Protein AF-A0A4U1I112-F1 (afdb_monomer_lite)

Foldseek 3Di:
DDDDDDDDDDDDPDDDPDDDDDDDDDDDDDDDDDDDDDDDDDDDDDDDDDDPPPPPPPQPQKFKAAPVRHTDDQEAEAEAFDKGKIKIQAAPPVLAHWDKAKPDPQWGKAWPDGDSVDSMTIIIIGGHADDPFDFDKIKIWIADADPVRHGD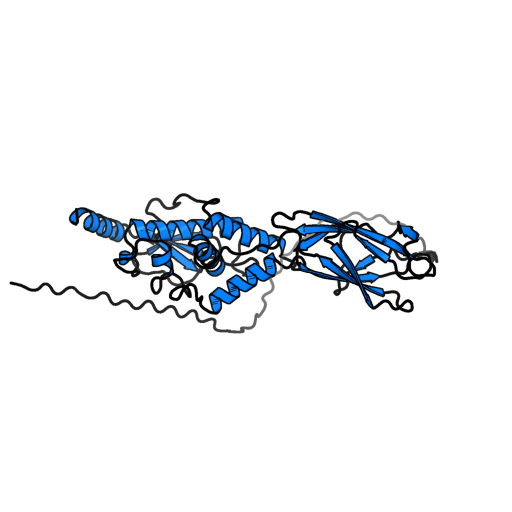GTDPSHRIHIYGYHYQDDAPDQPDQLSVLLLLLQLQFDAPPGPLQDDLVLSLVVSQQVVQQLVVCLVLAVVVVVQDRPDNDSLSQCLGPPNGAQNVPPVGGDPSSVVSSCVLSVLCNGSVRPCVVRSVSNSVSSSCSSVVVRHDDAPDPQTWHDKDFPPDDDPDDQWDFDDDTRRMTITGGDPVVSVVSVVVVVVVD

Sequence (349 aa):
MKGLNSPGFTGRFNVFCGWGCAGGEAKGEEREASISELSDGYLESRSTQWGSTIDRRGFHLTKLLRNDGSVIGAQITLVAGDLLPFKVSGLGPDRRHLILMSDHPAAKVMPVSVNHRDVEQRLTLKVSGCGVSCHQIAHVEAYVSDERGHPLSRDLDTPRLTVQILPRLELPPAVTETGMLARMLI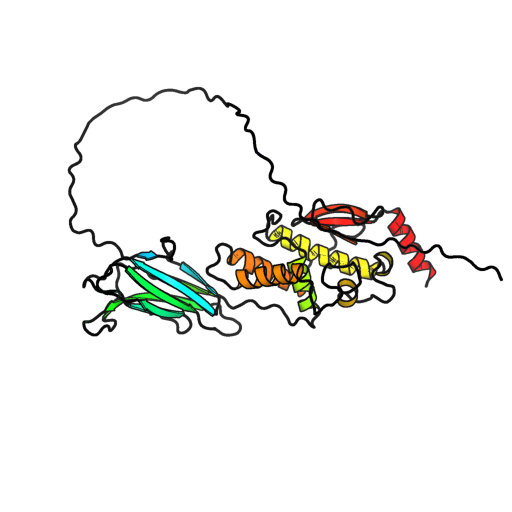SENAGPENTRFVSLDEAREAMQWMVVVLRNRLKLGASHFAAGRDVSTLEALIKAPNQVDGFEKYPSIGSLQQRLIDKVIKNANDGTHRLNKQYRDYLETALAVARSELWSADPCPTGLYAWRTNEAKSPGNNFVQFATKGGQDFYTLTNDFISKAQSRAEGRR

Structure (mmCIF, N/CA/C/O backbone):
data_AF-A0A4U1I112-F1
#
_entry.id   AF-A0A4U1I112-F1
#
loop_
_atom_site.group_PDB
_atom_site.id
_atom_site.type_symbol
_atom_site.label_atom_id
_atom_site.label_alt_id
_atom_site.label_comp_id
_atom_site.label_asym_id
_atom_site.label_entity_id
_atom_site.label_seq_id
_atom_site.pdbx_PDB_ins_code
_atom_site.Cartn_x
_atom_site.Cartn_y
_atom_site.Cartn_z
_atom_site.occupancy
_atom_site.B_iso_or_equiv
_atom_site.auth_seq_id
_atom_site.auth_comp_id
_atom_site.auth_asym_id
_atom_site.auth_atom_id
_atom_site.pdbx_PDB_model_num
ATOM 1 N N . MET A 1 1 ? -36.997 -12.510 47.883 1.00 37.16 1 MET A N 1
ATOM 2 C CA . MET A 1 1 ? -36.680 -12.817 46.471 1.00 37.16 1 MET A CA 1
ATOM 3 C C . MET A 1 1 ? -37.337 -11.759 45.593 1.00 37.16 1 MET A C 1
ATOM 5 O O . MET A 1 1 ? -38.544 -11.797 45.417 1.00 37.16 1 MET A O 1
ATOM 9 N N . LYS A 1 2 ? -36.584 -10.749 45.143 1.00 28.41 2 LYS A N 1
ATOM 10 C CA . LYS A 1 2 ? -37.059 -9.704 44.220 1.00 28.41 2 LYS A CA 1
ATOM 11 C C . LYS A 1 2 ? -36.134 -9.716 43.006 1.00 28.41 2 LYS A C 1
ATOM 13 O O . LYS A 1 2 ? -34.931 -9.534 43.162 1.00 28.41 2 LYS A O 1
ATOM 18 N N . GLY A 1 3 ? -36.705 -10.012 41.841 1.00 29.73 3 GLY A N 1
ATOM 19 C CA . GLY A 1 3 ? -36.011 -10.028 40.559 1.00 29.73 3 GLY A CA 1
ATOM 20 C C . GLY A 1 3 ? -35.710 -8.611 40.081 1.00 29.73 3 GLY A C 1
ATOM 21 O O . GLY A 1 3 ? -36.584 -7.745 40.095 1.00 29.73 3 GLY A O 1
ATOM 22 N N . LEU A 1 4 ? -34.464 -8.387 39.672 1.00 29.98 4 LEU A N 1
ATOM 23 C CA . LEU A 1 4 ? -34.003 -7.167 39.022 1.00 29.98 4 LEU A CA 1
ATOM 24 C C . LEU A 1 4 ? -33.994 -7.398 37.508 1.00 29.98 4 LEU A C 1
ATOM 26 O O . LEU A 1 4 ? -33.142 -8.108 36.975 1.00 29.98 4 LEU A O 1
ATOM 30 N N . ASN A 1 5 ? -34.962 -6.781 36.833 1.00 27.03 5 ASN A N 1
ATOM 31 C CA . ASN A 1 5 ? -34.980 -6.622 35.384 1.00 27.03 5 ASN A CA 1
ATOM 32 C C . ASN A 1 5 ? -33.792 -5.752 34.954 1.00 27.03 5 ASN A C 1
ATOM 34 O O . ASN A 1 5 ? -33.683 -4.594 35.352 1.00 27.03 5 ASN A O 1
ATOM 38 N N . SER A 1 6 ? -32.913 -6.312 34.124 1.00 28.47 6 SER A N 1
ATOM 39 C CA . SER A 1 6 ? -31.881 -5.556 33.410 1.00 28.47 6 SER A CA 1
ATOM 40 C C . SER A 1 6 ? -32.468 -5.036 32.093 1.00 28.47 6 SER A C 1
ATOM 42 O O . SER A 1 6 ? -32.992 -5.848 31.329 1.00 28.47 6 SER A O 1
ATOM 44 N N . PRO A 1 7 ? -32.394 -3.731 31.775 1.00 30.52 7 PRO A N 1
ATOM 45 C CA . PRO A 1 7 ? -32.813 -3.247 30.468 1.00 30.52 7 PRO A CA 1
ATOM 46 C C . PRO A 1 7 ? -31.769 -3.645 29.416 1.00 30.52 7 PRO A C 1
ATOM 48 O O . PRO A 1 7 ? -30.589 -3.300 29.515 1.00 30.52 7 PRO A O 1
ATOM 51 N N . GLY A 1 8 ? -32.218 -4.409 28.419 1.00 26.48 8 GLY A N 1
ATOM 52 C CA . GLY A 1 8 ? -31.433 -4.788 27.252 1.00 26.48 8 GLY A CA 1
ATOM 53 C C . GLY A 1 8 ? -31.097 -3.568 26.399 1.00 26.48 8 GLY A C 1
ATOM 54 O O . GLY A 1 8 ? -31.976 -2.821 25.979 1.00 26.48 8 GLY A O 1
ATOM 55 N N . PHE A 1 9 ? -29.807 -3.377 26.139 1.00 29.88 9 PHE A N 1
ATOM 56 C CA . PHE A 1 9 ? -29.293 -2.388 25.202 1.00 29.88 9 PHE A CA 1
ATOM 57 C C . PHE A 1 9 ? -29.184 -3.063 23.827 1.00 29.88 9 PHE A C 1
ATOM 59 O O . PHE A 1 9 ? -28.197 -3.728 23.527 1.00 29.88 9 PHE A O 1
ATOM 66 N N . THR A 1 10 ? -30.222 -2.951 22.999 1.00 29.66 10 THR A N 1
ATOM 67 C CA . THR A 1 10 ? -30.206 -3.410 21.600 1.00 29.66 10 THR A CA 1
ATOM 68 C C . THR A 1 10 ? -30.134 -2.206 20.669 1.00 29.66 10 THR A C 1
ATOM 70 O O . THR A 1 10 ? -31.126 -1.809 20.063 1.00 29.66 10 THR A O 1
ATOM 73 N N . GLY A 1 11 ? -28.951 -1.602 20.568 1.00 25.50 11 GLY A N 1
ATOM 74 C CA . GLY A 1 11 ? -28.622 -0.677 19.487 1.00 25.50 11 GLY A CA 1
ATOM 75 C C . GLY A 1 11 ? -28.004 -1.461 18.335 1.00 25.50 11 GLY A C 1
ATOM 76 O O . GLY A 1 11 ? -26.829 -1.809 18.395 1.00 25.50 11 GLY A O 1
ATOM 77 N N . ARG A 1 12 ? -28.793 -1.780 17.304 1.00 25.45 12 ARG A N 1
ATOM 78 C CA . ARG A 1 12 ? -28.271 -2.309 16.036 1.00 25.45 12 ARG A CA 1
ATOM 79 C C . ARG A 1 12 ? -27.467 -1.204 15.346 1.00 25.45 12 ARG A C 1
ATOM 81 O O . ARG A 1 12 ? -28.047 -0.218 14.900 1.00 25.45 12 ARG A O 1
ATOM 88 N N . PHE A 1 13 ? -26.155 -1.377 15.239 1.00 31.17 13 PHE A N 1
ATOM 89 C CA . PHE A 1 13 ? -25.301 -0.552 14.388 1.00 31.17 13 PHE A CA 1
ATOM 90 C C . PHE A 1 13 ? -25.354 -1.102 12.961 1.00 31.17 13 PHE A C 1
ATOM 92 O O . PHE A 1 13 ? -24.567 -1.959 12.593 1.00 31.17 13 PHE A O 1
ATOM 99 N N . ASN A 1 14 ? -26.315 -0.636 12.162 1.00 25.58 14 ASN A N 1
ATOM 100 C CA . ASN A 1 14 ? -26.296 -0.860 10.716 1.00 25.58 14 ASN A CA 1
ATOM 101 C C . ASN A 1 14 ? -25.517 0.283 10.057 1.00 25.58 14 ASN A C 1
ATOM 103 O O . ASN A 1 14 ? -25.971 1.429 10.068 1.00 25.58 14 ASN A O 1
ATOM 107 N N . VAL A 1 15 ? -24.365 -0.026 9.462 1.00 31.31 15 VAL A N 1
ATOM 108 C CA . VAL A 1 15 ? -23.648 0.890 8.568 1.00 31.31 15 VAL A CA 1
ATOM 109 C C . VAL A 1 15 ? -24.004 0.520 7.132 1.00 31.31 15 VAL A C 1
ATOM 111 O O . VAL A 1 15 ? -23.511 -0.453 6.576 1.00 31.31 15 VAL A O 1
ATOM 114 N N . PHE A 1 16 ? -24.886 1.318 6.536 1.00 24.09 16 PHE A N 1
ATOM 115 C CA . PHE A 1 16 ? -25.021 1.433 5.088 1.00 24.09 16 PHE A CA 1
ATOM 116 C C . PHE A 1 16 ? -24.018 2.502 4.632 1.00 24.09 16 PHE A C 1
ATOM 118 O O . PHE A 1 16 ? -24.210 3.682 4.924 1.00 24.09 16 PHE A O 1
ATOM 125 N N . CYS A 1 17 ? -22.957 2.118 3.924 1.00 31.80 17 CYS A N 1
ATOM 126 C CA . CYS A 1 17 ? -22.171 3.058 3.123 1.00 31.80 17 CYS A CA 1
ATOM 127 C C . CYS A 1 17 ? -22.763 3.080 1.710 1.00 31.80 17 CYS A C 1
ATOM 129 O O . CYS A 1 17 ? -22.386 2.291 0.847 1.00 31.80 17 CYS A O 1
ATOM 131 N N . GLY A 1 18 ? -23.739 3.964 1.496 1.00 26.69 18 GLY A N 1
ATOM 132 C CA . GLY A 1 18 ? -24.238 4.296 0.167 1.00 26.69 18 GLY A CA 1
ATOM 133 C C . GLY A 1 18 ? -23.266 5.238 -0.539 1.00 26.69 18 GLY A C 1
ATOM 134 O O . GLY A 1 18 ? -23.047 6.354 -0.081 1.00 26.69 18 GLY A O 1
ATOM 135 N N . TRP A 1 19 ? -22.703 4.800 -1.663 1.00 30.36 19 TRP A N 1
ATOM 136 C CA . TRP A 1 19 ? -22.209 5.703 -2.702 1.00 30.36 19 TRP A CA 1
ATOM 137 C C . TRP A 1 19 ? -23.351 5.917 -3.699 1.00 30.36 19 TRP A C 1
ATOM 139 O O . TRP A 1 19 ? -23.637 5.050 -4.522 1.00 30.36 19 TRP A O 1
ATOM 149 N N . GLY A 1 20 ? -24.040 7.052 -3.577 1.00 26.89 20 GLY A N 1
ATOM 150 C CA . GLY A 1 20 ? -24.958 7.556 -4.593 1.00 26.89 20 GLY A CA 1
ATOM 151 C C . GLY A 1 20 ? -24.183 8.406 -5.592 1.00 26.89 20 GLY A C 1
ATOM 152 O O . GLY A 1 20 ? -23.570 9.400 -5.214 1.00 26.89 20 GLY A O 1
ATOM 153 N N . CYS A 1 21 ? -24.203 8.004 -6.861 1.00 34.91 21 CYS A N 1
ATOM 154 C CA . CYS A 1 21 ? -23.795 8.854 -7.971 1.00 34.91 21 CYS A CA 1
ATOM 155 C C . CYS A 1 21 ? -24.805 10.002 -8.101 1.00 34.91 21 CYS A C 1
ATOM 157 O O . CYS A 1 21 ? -25.990 9.745 -8.298 1.00 34.91 21 CYS A O 1
ATOM 159 N N . ALA A 1 22 ? -24.343 11.247 -8.033 1.00 30.56 22 ALA A N 1
ATOM 160 C CA . ALA A 1 22 ? -25.105 12.402 -8.486 1.00 30.56 22 ALA A CA 1
ATOM 161 C C . ALA A 1 22 ? -24.167 13.307 -9.286 1.00 30.56 22 ALA A C 1
ATOM 163 O O . ALA A 1 22 ? -23.251 13.918 -8.738 1.00 30.56 22 ALA A O 1
ATOM 164 N N . GLY A 1 23 ? -24.380 13.324 -10.602 1.00 32.31 23 GLY A N 1
ATOM 165 C CA . GLY A 1 23 ? -23.887 14.379 -11.472 1.00 32.31 23 GLY A CA 1
ATOM 166 C C . GLY A 1 23 ? -24.657 15.666 -11.190 1.00 32.31 23 GLY A C 1
ATOM 167 O O . GLY A 1 23 ? -25.866 15.635 -10.968 1.00 32.31 23 GLY A O 1
ATOM 168 N N . GLY A 1 24 ? -23.940 16.782 -11.189 1.00 28.61 24 GLY A N 1
ATOM 169 C CA . GLY A 1 24 ? -24.496 18.117 -11.034 1.00 28.61 24 GLY A CA 1
ATOM 170 C C . GLY A 1 24 ? -23.551 19.119 -11.678 1.00 28.61 24 GLY A C 1
ATOM 171 O O . GLY A 1 24 ? -22.375 19.178 -11.332 1.00 28.61 24 GLY A O 1
ATOM 172 N N . GLU A 1 25 ? -24.079 19.826 -12.668 1.00 31.75 25 GLU A N 1
ATOM 173 C CA . GLU A 1 25 ? -23.428 20.803 -13.535 1.00 31.75 25 GLU A CA 1
ATOM 174 C C . GLU A 1 25 ? -22.725 21.926 -12.760 1.00 31.75 25 GLU A C 1
ATOM 176 O O . GLU A 1 25 ? -23.301 22.541 -11.862 1.00 31.75 25 GLU A O 1
ATOM 181 N N . ALA A 1 26 ? -21.496 22.251 -13.167 1.00 32.06 26 ALA A N 1
ATOM 182 C CA . ALA A 1 26 ? -20.810 23.465 -12.750 1.00 32.06 26 ALA A CA 1
ATOM 183 C C . ALA A 1 26 ? -21.186 24.611 -13.704 1.00 32.06 26 ALA A C 1
ATOM 185 O O . ALA A 1 26 ? -20.823 24.593 -14.881 1.00 32.06 26 ALA A O 1
ATOM 186 N N . LYS A 1 27 ? -21.909 25.612 -13.189 1.00 31.17 27 LYS A N 1
ATOM 187 C CA . LYS A 1 27 ? -21.988 26.950 -13.787 1.00 31.17 27 LYS A CA 1
ATOM 188 C C . LYS A 1 27 ? -20.871 27.804 -13.200 1.00 31.17 27 LYS A C 1
ATOM 190 O O . LYS A 1 27 ? -20.666 27.806 -11.989 1.00 31.17 27 LYS A O 1
ATOM 195 N N . GLY A 1 28 ? -20.139 28.462 -14.093 1.00 32.50 28 GLY A N 1
ATOM 196 C CA . GLY A 1 28 ? -19.014 29.322 -13.764 1.00 32.50 28 GLY A CA 1
ATOM 197 C C . GLY A 1 28 ? -19.429 30.631 -13.111 1.00 32.50 28 GLY A C 1
ATOM 198 O O . GLY A 1 28 ? -20.560 31.090 -13.255 1.00 32.50 28 GLY A O 1
ATOM 199 N N . GLU A 1 29 ? -18.457 31.238 -12.443 1.00 31.30 29 GLU A N 1
ATOM 200 C CA . GLU A 1 29 ? -18.469 32.657 -12.140 1.00 31.30 29 GLU A CA 1
ATOM 201 C C . GLU A 1 29 ? -17.021 33.155 -12.173 1.00 31.30 29 GLU A C 1
ATOM 203 O O . GLU A 1 29 ? -16.144 32.660 -11.459 1.00 31.30 29 GLU A O 1
ATOM 208 N N . GLU A 1 30 ? -16.780 34.067 -13.108 1.00 35.41 30 GLU A N 1
ATOM 209 C CA . GLU A 1 30 ? -15.532 34.782 -13.331 1.00 35.41 30 GLU A CA 1
ATOM 210 C C . GLU A 1 30 ? -15.226 35.690 -12.137 1.00 35.41 30 GLU A C 1
ATOM 212 O O . GLU A 1 30 ? -16.108 36.360 -11.598 1.00 35.41 30 GLU A O 1
ATOM 217 N N . ARG A 1 31 ? -13.949 35.774 -11.757 1.00 32.75 31 ARG A N 1
ATOM 218 C CA . ARG A 1 31 ? -13.433 36.931 -11.026 1.00 32.75 31 ARG A CA 1
ATOM 219 C C . ARG A 1 31 ? -12.149 37.416 -11.670 1.00 32.75 31 ARG A C 1
ATOM 221 O O . ARG A 1 31 ? -11.121 36.744 -11.640 1.00 32.75 31 ARG A O 1
ATOM 228 N N . GLU A 1 32 ? -12.276 38.603 -12.245 1.00 36.06 32 GLU A N 1
ATOM 229 C CA . GLU A 1 32 ? -11.206 39.490 -12.667 1.00 36.06 32 GLU A CA 1
ATOM 230 C C . GLU A 1 32 ? -10.277 39.808 -11.488 1.00 36.06 32 GLU A C 1
ATOM 232 O O . GLU A 1 32 ? -10.726 40.130 -10.385 1.00 36.06 32 GLU A O 1
ATOM 237 N N . ALA A 1 33 ? -8.971 39.757 -11.737 1.00 32.91 33 ALA A N 1
ATOM 238 C CA . ALA A 1 33 ? -7.978 40.409 -10.901 1.00 32.91 33 ALA A CA 1
ATOM 239 C C . ALA A 1 33 ? -7.027 41.188 -11.810 1.00 32.91 33 ALA A C 1
ATOM 241 O O . ALA A 1 33 ? -6.217 40.627 -12.548 1.00 32.91 33 ALA A O 1
ATOM 242 N N . SER A 1 34 ? -7.198 42.502 -11.757 1.00 31.84 34 SER A N 1
ATOM 243 C CA . SER A 1 34 ? -6.420 43.533 -12.422 1.00 31.84 34 SER A CA 1
ATOM 244 C C . SER A 1 34 ? -4.984 43.557 -11.891 1.00 31.84 34 SER A C 1
ATOM 246 O O . SER A 1 34 ? -4.774 43.626 -10.681 1.00 31.84 34 SER A O 1
ATOM 248 N N . ILE A 1 35 ? -3.995 43.566 -12.787 1.00 35.59 35 ILE A N 1
ATOM 249 C CA . ILE A 1 35 ? -2.617 43.965 -12.475 1.00 35.59 35 ILE A CA 1
ATOM 250 C C . ILE A 1 35 ? -2.230 45.056 -13.469 1.00 35.59 35 ILE A C 1
ATOM 252 O O . ILE A 1 35 ? -2.138 44.821 -14.672 1.00 35.59 35 ILE A O 1
ATOM 256 N N . SER A 1 36 ? -2.047 46.260 -12.938 1.00 32.66 36 SER A N 1
ATOM 257 C CA . SER A 1 36 ? -1.525 47.432 -13.627 1.00 32.66 36 SER A CA 1
ATOM 258 C C . SER A 1 36 ? 0.005 47.403 -13.666 1.00 32.66 36 SER A C 1
ATOM 260 O O . SER A 1 36 ? 0.647 47.282 -12.625 1.00 32.66 36 SER A O 1
ATOM 262 N N . GLU A 1 37 ? 0.524 47.522 -14.887 1.00 32.84 37 GLU A N 1
ATOM 263 C CA . GLU A 1 37 ? 1.622 48.392 -15.335 1.00 32.84 37 GLU A CA 1
ATOM 264 C C . GLU A 1 37 ? 2.857 48.577 -14.442 1.00 32.84 37 GLU A C 1
ATOM 266 O O . GLU A 1 37 ? 2.787 49.200 -13.390 1.00 32.84 37 GLU A O 1
ATOM 271 N N . LEU A 1 38 ? 4.022 48.210 -14.993 1.00 32.50 38 LEU A N 1
ATOM 272 C CA . LEU A 1 38 ? 5.175 49.112 -15.095 1.00 32.50 38 LEU A CA 1
ATOM 273 C C . LEU A 1 38 ? 5.962 48.812 -16.394 1.00 32.50 38 LEU A C 1
ATOM 275 O O . LEU A 1 38 ? 6.503 47.724 -16.586 1.00 32.50 38 LEU A O 1
ATOM 279 N N . SER A 1 39 ? 5.949 49.824 -17.265 1.00 30.73 39 SER A N 1
ATOM 280 C CA . SER A 1 39 ? 6.859 50.210 -18.364 1.00 30.73 39 SER A CA 1
ATOM 281 C C . SER A 1 39 ? 8.354 50.025 -18.038 1.00 30.73 39 SER A C 1
ATOM 283 O O . SER A 1 39 ? 8.712 49.952 -16.869 1.00 30.73 39 SER A O 1
ATOM 285 N N . ASP A 1 40 ? 9.350 50.072 -18.921 1.00 29.47 40 ASP A N 1
ATOM 286 C CA . ASP A 1 40 ? 9.530 50.348 -20.352 1.00 29.47 40 ASP A CA 1
ATOM 287 C C . ASP A 1 40 ? 10.986 49.928 -20.655 1.00 29.47 40 ASP A C 1
ATOM 289 O O . ASP A 1 40 ? 11.830 49.939 -19.753 1.00 29.47 40 ASP A O 1
ATOM 293 N N . GLY A 1 41 ? 11.331 49.607 -21.904 1.00 28.27 41 GLY A N 1
ATOM 294 C CA . GLY A 1 41 ? 12.729 49.305 -22.240 1.00 28.27 41 GLY A CA 1
ATOM 295 C C . GLY A 1 41 ? 12.983 48.864 -23.673 1.00 28.27 41 GLY A C 1
ATOM 296 O O . GLY A 1 41 ? 13.504 47.780 -23.912 1.00 28.27 41 GLY A O 1
ATOM 297 N N . TYR A 1 42 ? 12.592 49.714 -24.616 1.00 29.44 42 TYR A N 1
ATOM 298 C CA . TYR A 1 42 ? 12.878 49.640 -26.049 1.00 29.44 42 TYR A CA 1
ATOM 299 C C . TYR A 1 42 ? 14.394 49.694 -26.331 1.00 29.44 42 TYR A C 1
ATOM 301 O O . TYR A 1 42 ? 15.066 50.573 -25.799 1.00 29.44 42 TYR A O 1
ATOM 309 N N . LEU A 1 43 ? 14.909 48.830 -27.218 1.00 32.06 43 LEU A N 1
ATOM 310 C CA . LEU A 1 43 ? 15.928 49.177 -28.223 1.00 32.06 43 LEU A CA 1
ATOM 311 C C . LEU A 1 43 ? 16.031 48.072 -29.294 1.00 32.06 43 LEU A C 1
ATOM 313 O O . LEU A 1 43 ? 16.316 46.909 -29.014 1.00 32.06 43 LEU A O 1
ATOM 317 N N . GLU A 1 44 ? 15.775 48.490 -30.533 1.00 29.97 44 GLU A N 1
ATOM 318 C CA . GLU A 1 44 ? 15.945 47.783 -31.807 1.00 29.97 44 GLU A CA 1
ATOM 319 C C . GLU A 1 44 ? 17.349 47.156 -31.928 1.00 29.97 44 GLU A C 1
ATOM 321 O O . GLU A 1 44 ? 18.335 47.721 -31.460 1.00 29.97 44 GLU A O 1
ATOM 326 N N . SER A 1 45 ? 17.559 46.054 -32.656 1.00 28.05 45 SER A N 1
ATOM 327 C CA . SER A 1 45 ? 17.814 46.140 -34.103 1.00 28.05 45 SER A CA 1
ATOM 328 C C . SER A 1 45 ? 18.141 44.772 -34.725 1.00 28.05 45 SER A C 1
ATOM 330 O O . SER A 1 45 ? 18.923 44.006 -34.174 1.00 28.05 45 SER A O 1
ATOM 332 N N . ARG A 1 46 ? 17.688 44.603 -35.979 1.00 27.88 46 ARG A N 1
ATOM 333 C CA . ARG A 1 46 ? 18.297 43.820 -37.081 1.00 27.88 46 ARG A CA 1
ATOM 334 C C . ARG A 1 46 ? 18.108 42.296 -37.113 1.00 27.88 46 ARG A C 1
ATOM 336 O O . ARG A 1 46 ? 18.956 41.511 -36.719 1.00 27.88 46 ARG A O 1
ATOM 343 N N . SER A 1 47 ? 17.036 41.911 -37.811 1.00 33.12 47 SER A N 1
ATOM 344 C CA . SER A 1 47 ? 17.092 41.167 -39.085 1.00 33.12 47 SER A CA 1
ATOM 345 C C . SER A 1 47 ? 18.446 40.519 -39.423 1.00 33.12 47 SER A C 1
ATOM 347 O O . SER A 1 47 ? 19.345 41.175 -39.955 1.00 33.12 47 SER A O 1
ATOM 349 N N . THR A 1 48 ? 18.536 39.199 -39.274 1.00 31.22 48 THR A N 1
ATOM 350 C CA . THR A 1 48 ? 19.313 38.366 -40.200 1.00 31.22 48 THR A CA 1
ATOM 351 C C . THR A 1 48 ? 18.569 37.057 -40.440 1.00 31.22 48 THR A C 1
ATOM 353 O O . THR A 1 48 ? 18.554 36.146 -39.622 1.00 31.22 48 THR A O 1
ATOM 356 N N . GLN A 1 49 ? 17.844 37.063 -41.554 1.00 28.70 49 GLN A N 1
ATOM 357 C CA . GLN A 1 49 ? 17.615 35.967 -42.490 1.00 28.70 49 GLN A CA 1
ATOM 358 C C . GLN A 1 49 ? 18.077 34.575 -42.020 1.00 28.70 49 GLN A C 1
ATOM 360 O O . GLN A 1 49 ? 19.263 34.246 -42.021 1.00 28.70 49 GLN A O 1
ATOM 365 N N . TRP A 1 50 ? 17.094 33.744 -41.679 1.00 30.30 50 TRP A N 1
ATOM 366 C CA . TRP A 1 50 ? 17.240 32.310 -41.469 1.00 30.30 50 TRP A CA 1
ATOM 367 C C . TRP A 1 50 ? 17.717 31.640 -42.762 1.00 30.30 50 TRP A C 1
ATOM 369 O O . TRP A 1 50 ? 16.930 31.335 -43.657 1.00 30.30 50 TRP A O 1
ATOM 379 N N . GLY A 1 51 ? 19.024 31.410 -42.857 1.00 29.36 51 GLY A N 1
ATOM 380 C CA . GLY A 1 51 ? 19.591 30.423 -43.761 1.00 29.36 51 GLY A CA 1
ATOM 381 C C . GLY A 1 51 ? 19.261 29.035 -43.228 1.00 29.36 51 GLY A C 1
ATOM 382 O O . GLY A 1 51 ? 19.851 28.577 -42.252 1.00 29.36 51 GLY A O 1
ATOM 383 N N . SER A 1 52 ? 18.296 28.371 -43.859 1.00 34.66 52 SER A N 1
ATOM 384 C CA . SER A 1 52 ? 18.004 26.955 -43.669 1.00 34.66 52 SER A CA 1
ATOM 385 C C . SER A 1 52 ? 19.183 26.113 -44.166 1.00 34.66 52 SER A C 1
ATOM 387 O O . SER A 1 52 ? 19.171 25.593 -45.284 1.00 34.66 52 SER A O 1
ATOM 389 N N . THR A 1 53 ? 20.210 25.961 -43.335 1.00 30.47 53 THR A N 1
ATOM 390 C CA . THR A 1 53 ? 21.169 24.870 -43.490 1.00 30.47 53 THR A CA 1
ATOM 391 C C . THR A 1 53 ? 20.462 23.609 -43.020 1.00 30.47 53 THR A C 1
ATOM 393 O O . THR A 1 53 ? 20.433 23.287 -41.836 1.00 30.47 53 THR A O 1
ATOM 396 N N . ILE A 1 54 ? 19.819 22.923 -43.965 1.00 37.28 54 ILE A N 1
ATOM 397 C CA . ILE A 1 54 ? 19.369 21.547 -43.790 1.00 37.28 54 ILE A CA 1
ATOM 398 C C . ILE A 1 54 ? 20.635 20.721 -43.558 1.00 37.28 54 ILE A C 1
ATOM 400 O O . ILE A 1 54 ? 21.331 20.351 -44.505 1.00 37.28 54 ILE A O 1
ATOM 404 N N . ASP A 1 55 ? 20.944 20.461 -42.291 1.00 32.62 55 ASP A N 1
ATOM 405 C CA . ASP A 1 55 ? 21.927 19.461 -41.910 1.00 32.62 55 ASP A CA 1
ATOM 406 C C . ASP A 1 55 ? 21.387 18.081 -42.314 1.00 32.62 55 ASP A C 1
ATOM 408 O O . ASP A 1 55 ? 20.592 17.444 -41.623 1.00 32.62 55 ASP A O 1
ATOM 412 N N . ARG A 1 56 ? 21.790 17.626 -43.504 1.00 35.84 56 ARG A N 1
ATOM 413 C CA . ARG A 1 56 ? 21.515 16.282 -44.035 1.00 35.84 56 ARG A CA 1
ATOM 414 C C . ARG A 1 56 ? 22.421 15.212 -43.399 1.00 35.84 56 ARG A C 1
ATOM 416 O O . ARG A 1 56 ? 22.796 14.252 -44.068 1.00 35.84 56 ARG A O 1
ATOM 423 N N . ARG A 1 57 ? 22.771 15.362 -42.117 1.00 37.28 57 ARG A N 1
ATOM 424 C CA . ARG A 1 57 ? 23.380 14.330 -41.260 1.00 37.28 57 ARG A CA 1
ATOM 425 C C . ARG A 1 57 ? 22.665 14.206 -39.911 1.00 37.28 57 ARG A C 1
ATOM 427 O O . ARG A 1 57 ? 23.287 13.913 -38.896 1.00 37.28 57 ARG A O 1
ATOM 434 N N . GLY A 1 58 ? 21.341 14.357 -39.905 1.00 37.56 58 GLY A N 1
ATOM 435 C CA . GLY A 1 58 ? 20.503 13.977 -38.768 1.00 37.56 58 GLY A CA 1
ATOM 436 C C . GLY A 1 58 ? 20.497 12.461 -38.555 1.00 37.56 58 GLY A C 1
ATOM 437 O O . GLY A 1 58 ? 19.531 11.791 -38.912 1.00 37.56 58 GLY A O 1
ATOM 438 N N . PHE A 1 59 ? 21.570 11.905 -37.988 1.00 47.41 59 PHE A N 1
ATOM 439 C CA . PHE A 1 59 ? 21.493 10.619 -37.304 1.00 47.41 59 PHE A CA 1
ATOM 440 C C . PHE A 1 59 ? 20.527 10.822 -36.139 1.00 47.41 59 PHE A C 1
ATOM 442 O O . PHE A 1 59 ? 20.837 11.487 -35.152 1.00 47.41 59 PHE A O 1
ATOM 449 N N . HIS A 1 60 ? 19.294 10.349 -36.305 1.00 56.16 60 HIS A N 1
ATOM 450 C CA . HIS A 1 60 ? 18.322 10.364 -35.228 1.00 56.16 60 HIS A CA 1
ATOM 451 C C . HIS A 1 60 ? 18.875 9.497 -34.097 1.00 56.16 60 HIS A C 1
ATOM 453 O O . HIS A 1 60 ? 18.938 8.281 -34.245 1.00 56.16 60 HIS A O 1
ATOM 459 N N . LEU A 1 61 ? 19.282 10.134 -32.993 1.00 68.44 61 LEU A N 1
ATOM 460 C CA . LEU A 1 61 ? 19.629 9.456 -31.745 1.00 68.44 61 LEU A CA 1
ATOM 461 C C . LEU A 1 61 ? 18.561 8.408 -31.440 1.00 68.44 61 LEU A C 1
ATOM 463 O O . LEU A 1 61 ? 17.373 8.746 -31.355 1.00 68.44 61 LEU A O 1
ATOM 467 N N . THR A 1 62 ? 18.987 7.158 -31.293 1.00 83.62 62 THR A N 1
ATOM 468 C CA . THR A 1 62 ? 18.089 6.060 -30.961 1.00 83.62 62 THR A CA 1
ATOM 469 C C . THR A 1 62 ? 17.457 6.319 -29.600 1.00 83.62 62 THR A C 1
ATOM 471 O O . THR A 1 62 ? 18.142 6.601 -28.615 1.00 83.62 62 THR A O 1
ATOM 474 N N . LYS A 1 63 ? 16.127 6.233 -29.532 1.00 89.50 63 LYS A N 1
ATOM 475 C CA . LYS A 1 63 ? 15.376 6.460 -28.291 1.00 89.50 63 LYS A CA 1
ATOM 476 C C . LYS A 1 63 ? 14.699 5.183 -27.836 1.00 89.50 63 LYS A C 1
ATOM 478 O O . LYS A 1 63 ? 14.039 4.510 -28.626 1.00 89.50 63 LYS A O 1
ATOM 483 N N . LEU A 1 64 ? 14.801 4.908 -26.540 1.00 91.88 64 LEU A N 1
ATOM 484 C CA . LEU A 1 64 ? 13.985 3.906 -25.867 1.00 91.88 64 LEU A CA 1
ATOM 485 C C . LEU A 1 64 ? 12.665 4.566 -25.471 1.00 91.88 64 LEU A C 1
ATOM 487 O O . LEU A 1 64 ? 12.661 5.564 -24.753 1.00 91.88 64 LEU A O 1
ATOM 491 N N . LEU A 1 65 ? 11.550 4.039 -25.962 1.00 92.56 65 LEU A N 1
ATOM 492 C CA . LEU A 1 65 ? 10.218 4.603 -25.767 1.00 92.56 65 LEU A CA 1
ATOM 493 C C . LEU A 1 65 ? 9.302 3.580 -25.098 1.00 92.56 65 LEU A C 1
ATOM 495 O O . LEU A 1 65 ? 9.357 2.388 -25.387 1.00 92.56 65 LEU A O 1
ATOM 499 N N . ARG A 1 66 ? 8.406 4.042 -24.234 1.00 91.50 66 ARG A N 1
ATOM 500 C CA . ARG A 1 66 ? 7.262 3.255 -23.775 1.00 91.50 66 ARG A CA 1
ATOM 501 C C . ARG A 1 66 ? 6.240 3.110 -24.906 1.00 91.50 66 ARG A C 1
ATOM 503 O O . ARG A 1 66 ? 6.299 3.795 -25.928 1.00 91.50 66 ARG A O 1
ATOM 510 N N . ASN A 1 67 ? 5.262 2.227 -24.716 1.00 86.62 67 ASN A N 1
ATOM 511 C CA . ASN A 1 67 ? 4.192 2.018 -25.697 1.00 86.62 67 ASN A CA 1
ATOM 512 C C . ASN A 1 67 ? 3.338 3.269 -25.960 1.00 86.62 67 ASN A C 1
ATOM 514 O O . ASN A 1 67 ? 2.811 3.406 -27.060 1.00 86.62 67 ASN A O 1
ATOM 518 N N . ASP A 1 68 ? 3.231 4.172 -24.984 1.00 86.25 68 ASP A N 1
ATOM 519 C CA . ASP A 1 68 ? 2.545 5.465 -25.111 1.00 86.25 68 ASP A CA 1
ATOM 520 C C . ASP A 1 68 ? 3.390 6.544 -25.823 1.00 86.25 68 ASP A C 1
ATOM 522 O O . ASP A 1 68 ? 2.934 7.670 -25.995 1.00 86.25 68 ASP A O 1
ATOM 526 N N . GLY A 1 69 ? 4.614 6.209 -26.251 1.00 87.69 69 GLY A N 1
ATOM 527 C CA . GLY A 1 69 ? 5.539 7.116 -26.931 1.00 87.69 69 GLY A CA 1
ATOM 528 C C . GLY A 1 69 ? 6.409 7.958 -25.996 1.00 87.69 69 GLY A C 1
ATOM 529 O O . GLY A 1 69 ? 7.299 8.660 -26.477 1.00 87.69 69 GLY A O 1
ATOM 530 N N . SER A 1 70 ? 6.212 7.882 -24.677 1.00 90.19 70 SER A N 1
ATOM 531 C CA . SER A 1 70 ? 7.074 8.579 -23.718 1.00 90.19 70 SER A CA 1
ATOM 532 C C . SER A 1 70 ? 8.485 7.984 -23.689 1.00 90.19 70 SER A C 1
ATOM 534 O O . SER A 1 70 ? 8.676 6.781 -23.867 1.00 90.19 70 SER A O 1
ATOM 536 N N . VAL A 1 71 ? 9.499 8.824 -23.470 1.00 92.00 71 VAL A N 1
ATOM 537 C CA . VAL A 1 71 ? 10.900 8.380 -23.414 1.00 92.00 71 VAL A CA 1
ATOM 538 C C . VAL A 1 71 ? 11.161 7.621 -22.112 1.00 92.00 71 VAL A C 1
ATOM 540 O O . VAL A 1 71 ? 10.808 8.081 -21.026 1.00 92.00 71 VAL A O 1
ATOM 543 N N . ILE A 1 72 ? 11.816 6.465 -22.213 1.00 92.00 72 ILE A N 1
ATOM 544 C CA . ILE A 1 72 ? 12.355 5.742 -21.063 1.00 92.00 72 ILE A CA 1
ATOM 545 C C . ILE A 1 72 ? 13.626 6.466 -20.614 1.00 92.00 72 ILE A C 1
ATOM 547 O O . ILE A 1 72 ? 14.575 6.605 -21.383 1.00 92.00 72 ILE A O 1
ATOM 551 N N . GLY A 1 73 ? 13.631 6.952 -19.372 1.00 90.44 73 GLY A N 1
ATOM 552 C CA . GLY A 1 73 ? 14.798 7.609 -18.786 1.00 90.44 73 GLY A CA 1
ATOM 553 C C . GLY A 1 73 ? 15.995 6.666 -18.627 1.00 90.44 73 GLY A C 1
ATOM 554 O O . GLY A 1 73 ? 15.877 5.451 -18.765 1.00 90.44 73 GLY A O 1
ATOM 555 N N . ALA A 1 74 ? 17.152 7.224 -18.265 1.00 92.31 74 ALA A N 1
ATOM 556 C CA . ALA A 1 74 ? 18.381 6.451 -18.047 1.00 92.31 74 ALA A CA 1
ATOM 557 C C . ALA A 1 74 ? 18.269 5.421 -16.906 1.00 92.31 74 ALA A C 1
ATOM 559 O O . ALA A 1 74 ? 19.074 4.493 -16.827 1.00 92.31 74 ALA A O 1
ATOM 560 N N . GLN A 1 75 ? 17.278 5.575 -16.025 1.00 95.25 75 GLN A N 1
ATOM 561 C CA . GLN A 1 75 ? 16.982 4.643 -14.951 1.00 95.25 75 GLN A CA 1
ATOM 562 C C . GLN A 1 75 ? 15.485 4.343 -14.887 1.00 95.25 75 GLN A C 1
ATOM 564 O O . GLN A 1 75 ? 14.653 5.248 -14.966 1.00 95.25 75 GLN A O 1
ATOM 569 N N . ILE A 1 76 ? 15.157 3.069 -14.693 1.00 94.88 76 ILE A N 1
ATOM 570 C CA . ILE A 1 76 ? 13.813 2.596 -14.371 1.00 94.88 76 ILE A CA 1
ATOM 571 C C . ILE A 1 76 ? 13.858 1.645 -13.183 1.00 94.88 76 ILE A C 1
ATOM 573 O O . ILE A 1 76 ? 14.875 1.001 -12.921 1.00 94.88 76 ILE A O 1
ATOM 577 N N . THR A 1 77 ? 12.727 1.525 -12.502 1.00 95.00 77 THR A N 1
ATOM 578 C CA . THR A 1 77 ? 12.517 0.538 -11.446 1.00 95.00 77 THR A CA 1
ATOM 579 C C . THR A 1 77 ? 11.504 -0.486 -11.934 1.00 95.00 77 THR A C 1
ATOM 581 O O . THR A 1 77 ? 10.458 -0.111 -12.456 1.00 95.00 77 THR A O 1
ATOM 584 N N . LEU A 1 78 ? 11.819 -1.767 -11.776 1.00 95.06 78 LEU A N 1
ATOM 585 C CA . LEU A 1 78 ? 10.930 -2.887 -12.067 1.00 95.06 78 LEU A CA 1
ATOM 586 C C . LEU A 1 78 ? 10.883 -3.825 -10.861 1.00 95.06 78 LEU A C 1
ATOM 588 O O . LEU A 1 78 ? 11.833 -3.911 -10.084 1.00 95.06 78 LEU A O 1
ATOM 592 N N . VAL A 1 79 ? 9.777 -4.535 -10.699 1.00 94.44 79 VAL A N 1
ATOM 593 C CA . VAL A 1 79 ? 9.596 -5.547 -9.659 1.00 94.44 79 VAL A CA 1
ATOM 594 C C . VAL A 1 79 ? 9.833 -6.934 -10.254 1.00 94.44 79 VAL A C 1
ATOM 596 O O . VAL A 1 79 ? 9.559 -7.194 -11.425 1.00 94.44 79 VAL A O 1
ATOM 599 N N . ALA A 1 80 ? 10.370 -7.848 -9.449 1.00 92.31 80 ALA A N 1
ATOM 600 C CA . ALA A 1 80 ? 10.522 -9.247 -9.823 1.00 92.31 80 ALA A CA 1
ATOM 601 C C . ALA A 1 80 ? 9.204 -9.838 -10.372 1.00 92.31 80 ALA A C 1
ATOM 603 O O . ALA A 1 80 ? 8.189 -9.886 -9.673 1.00 92.31 80 ALA A O 1
ATOM 604 N N . GLY A 1 81 ? 9.242 -10.324 -11.616 1.00 91.00 81 GLY A N 1
ATOM 605 C CA . GLY A 1 81 ? 8.077 -10.817 -12.356 1.00 91.00 81 GLY A CA 1
ATOM 606 C C . GLY A 1 81 ? 7.526 -9.846 -13.406 1.00 91.00 81 GLY A C 1
ATOM 607 O O . GLY A 1 81 ? 6.707 -10.272 -14.221 1.00 91.00 81 GLY A O 1
ATOM 608 N N . ASP A 1 82 ? 7.982 -8.590 -13.427 1.00 93.94 82 ASP A N 1
ATOM 609 C CA . ASP A 1 82 ? 7.516 -7.588 -14.385 1.00 93.94 82 ASP A CA 1
ATOM 610 C C . ASP A 1 82 ? 7.885 -7.930 -15.834 1.00 93.94 82 ASP A C 1
ATOM 612 O O . ASP A 1 82 ? 8.937 -8.500 -16.152 1.00 93.94 82 ASP A O 1
ATOM 616 N N . LEU A 1 83 ? 7.000 -7.497 -16.730 1.00 94.19 83 LEU A N 1
ATOM 617 C CA . LEU A 1 83 ? 7.194 -7.476 -18.172 1.00 94.19 83 LEU A CA 1
ATOM 618 C C . LEU A 1 83 ? 6.975 -6.042 -18.645 1.00 94.19 83 LEU A C 1
ATOM 620 O O . LEU A 1 83 ? 5.846 -5.557 -18.647 1.00 94.19 83 LEU A O 1
ATOM 624 N N . LEU A 1 84 ? 8.045 -5.371 -19.063 1.00 94.81 84 LEU A N 1
ATOM 625 C CA . LEU A 1 84 ? 7.967 -4.031 -19.633 1.00 94.81 84 LEU A CA 1
ATOM 626 C C . LEU A 1 84 ? 8.057 -4.120 -21.162 1.00 94.81 84 LEU A C 1
ATOM 628 O O . LEU A 1 84 ? 9.161 -4.281 -21.686 1.00 94.81 84 LEU A O 1
ATOM 632 N N . PRO A 1 85 ? 6.937 -4.014 -21.897 1.00 94.00 85 PRO A N 1
ATOM 633 C CA . PRO A 1 85 ? 6.988 -3.798 -23.334 1.00 94.00 85 PRO A CA 1
ATOM 634 C C . PRO A 1 85 ? 7.490 -2.379 -23.627 1.00 94.00 85 PRO A C 1
ATOM 636 O O . PRO A 1 85 ? 7.036 -1.404 -23.021 1.00 94.00 85 PRO A O 1
ATOM 639 N N . PHE A 1 86 ? 8.424 -2.263 -24.562 1.00 93.75 86 PHE A N 1
ATOM 640 C CA . PHE A 1 86 ? 8.994 -0.993 -24.987 1.00 93.75 86 PHE A CA 1
ATOM 641 C C . PHE A 1 86 ? 9.381 -1.017 -26.467 1.00 93.75 86 PHE A C 1
ATOM 643 O O . PHE A 1 86 ? 9.398 -2.055 -27.133 1.00 93.75 86 PHE A O 1
ATOM 650 N N . LYS A 1 87 ? 9.667 0.165 -26.994 1.00 92.69 87 LYS A N 1
ATOM 651 C CA . LYS A 1 87 ? 10.018 0.413 -28.383 1.00 92.69 87 LYS A CA 1
ATOM 652 C C . LYS A 1 87 ? 11.410 1.012 -28.462 1.00 92.69 87 LYS A C 1
ATOM 654 O O . LYS A 1 87 ? 11.804 1.799 -27.605 1.00 92.69 87 LYS A O 1
ATOM 659 N N . VAL A 1 88 ? 12.128 0.675 -29.518 1.00 90.94 88 VAL A N 1
ATOM 660 C CA . VAL A 1 88 ? 13.365 1.345 -29.908 1.00 90.94 88 VAL A CA 1
ATOM 661 C C . VAL A 1 88 ? 13.054 2.090 -31.196 1.00 90.94 88 VAL A C 1
ATOM 663 O O . VAL A 1 88 ? 12.678 1.475 -32.192 1.00 90.94 88 VAL A O 1
ATOM 666 N N . SER A 1 89 ? 13.118 3.417 -31.142 1.00 88.31 89 SER A N 1
ATOM 667 C CA . SER A 1 89 ? 12.906 4.282 -32.300 1.00 88.31 89 SER A CA 1
ATOM 668 C C . SER A 1 89 ? 14.255 4.654 -32.888 1.00 88.31 89 SER A C 1
ATOM 670 O O . SER A 1 89 ? 15.019 5.369 -32.238 1.00 88.31 89 SER A O 1
ATOM 672 N N . GLY A 1 90 ? 14.504 4.225 -34.120 1.00 81.31 90 GLY A N 1
ATOM 673 C CA . GLY A 1 90 ? 15.758 4.453 -34.824 1.00 81.31 90 GLY A CA 1
ATOM 674 C C . GLY A 1 90 ? 16.349 3.149 -35.344 1.00 81.31 90 GLY A C 1
ATOM 675 O O . GLY A 1 90 ? 16.009 2.057 -34.891 1.00 81.31 90 GLY A O 1
ATOM 676 N N . LEU A 1 91 ? 17.242 3.286 -36.316 1.00 78.38 91 LEU A N 1
ATOM 677 C CA . LEU A 1 91 ? 18.077 2.194 -36.796 1.00 78.38 91 LEU A CA 1
ATOM 678 C C . LEU A 1 91 ? 19.513 2.463 -36.351 1.00 78.38 91 LEU A C 1
ATOM 680 O O . LEU A 1 91 ? 19.914 3.622 -36.235 1.00 78.38 91 LEU A O 1
ATOM 684 N N . GLY A 1 92 ? 20.281 1.398 -36.145 1.00 77.50 92 GLY A N 1
ATOM 685 C CA . GLY A 1 92 ? 21.718 1.491 -35.943 1.00 77.50 92 GLY A CA 1
ATOM 686 C C . GLY A 1 92 ? 22.442 2.073 -37.167 1.00 77.50 92 GLY A C 1
ATOM 687 O O . GLY A 1 92 ? 21.837 2.266 -38.231 1.00 77.50 92 GLY A O 1
ATOM 688 N N . PRO A 1 93 ? 23.756 2.334 -37.051 1.00 78.50 93 PRO A N 1
ATOM 689 C CA . PRO A 1 93 ? 24.562 2.923 -38.126 1.00 78.50 93 PRO A CA 1
ATOM 690 C C . PRO A 1 93 ? 24.512 2.150 -39.456 1.00 78.50 93 PRO A C 1
ATOM 692 O O . PRO A 1 93 ? 24.657 2.730 -40.531 1.00 78.50 93 PRO A O 1
ATOM 695 N N . ASP A 1 94 ? 24.261 0.845 -39.391 1.00 79.12 94 ASP A N 1
ATOM 696 C CA . ASP A 1 94 ? 24.124 -0.087 -40.513 1.00 79.12 94 ASP A CA 1
ATOM 697 C C . ASP A 1 94 ? 22.699 -0.155 -41.099 1.00 79.12 94 ASP A C 1
ATOM 699 O O . ASP A 1 94 ? 22.421 -0.977 -41.975 1.00 79.12 94 ASP A O 1
ATOM 703 N N . ARG A 1 95 ? 21.790 0.712 -40.629 1.00 81.25 95 ARG A N 1
ATOM 704 C CA . ARG A 1 95 ? 20.350 0.699 -40.931 1.00 81.25 95 ARG A CA 1
ATOM 705 C C . ARG A 1 95 ? 19.651 -0.598 -40.506 1.00 81.25 95 ARG A C 1
ATOM 707 O O . ARG A 1 95 ? 18.643 -0.972 -41.105 1.00 81.25 95 ARG A O 1
ATOM 714 N N . ARG A 1 96 ? 20.156 -1.282 -39.476 1.00 83.50 96 ARG A N 1
ATOM 715 C CA . ARG A 1 96 ? 19.503 -2.449 -38.866 1.00 83.50 96 ARG A CA 1
ATOM 716 C C . ARG A 1 96 ? 18.983 -2.125 -37.470 1.00 83.50 96 ARG A C 1
ATOM 718 O O . ARG A 1 96 ? 19.234 -1.060 -36.916 1.00 83.50 96 ARG A O 1
ATOM 725 N N . HIS A 1 97 ? 18.193 -3.036 -36.913 1.00 86.62 97 HIS A N 1
ATOM 726 C CA . HIS A 1 97 ? 17.729 -2.927 -35.528 1.00 86.62 97 HIS A CA 1
ATOM 727 C C . HIS A 1 97 ? 18.867 -3.233 -34.559 1.00 86.62 97 HIS A C 1
ATOM 729 O O . HIS A 1 97 ? 19.680 -4.117 -34.818 1.00 86.62 97 HIS A O 1
ATOM 735 N N . LEU A 1 98 ? 18.898 -2.520 -33.435 1.00 90.31 98 LEU A N 1
ATOM 736 C CA . LEU A 1 98 ? 19.886 -2.753 -32.388 1.00 90.31 98 LEU A CA 1
ATOM 737 C C . LEU A 1 98 ? 19.549 -4.020 -31.595 1.00 90.31 98 LEU A C 1
ATOM 739 O O . LEU A 1 98 ? 18.385 -4.385 -31.395 1.00 90.31 98 LEU A O 1
ATOM 743 N N . ILE A 1 99 ? 20.586 -4.674 -31.084 1.00 92.25 99 ILE A N 1
ATOM 744 C CA . ILE A 1 99 ? 20.460 -5.780 -30.139 1.00 92.25 99 ILE A CA 1
ATOM 745 C C . ILE A 1 99 ? 20.622 -5.202 -28.742 1.00 92.25 99 ILE A C 1
ATOM 747 O O . ILE A 1 99 ? 21.687 -4.704 -28.391 1.00 92.25 99 ILE A O 1
ATOM 751 N N . LEU A 1 100 ? 19.570 -5.269 -27.934 1.00 94.06 100 LEU A N 1
ATOM 752 C CA . LEU A 1 100 ? 19.644 -4.859 -26.538 1.00 94.06 100 LEU A CA 1
ATOM 753 C C . LEU A 1 100 ? 19.926 -6.078 -25.669 1.00 94.06 100 LEU A C 1
ATOM 755 O O . LEU A 1 100 ? 19.204 -7.073 -25.731 1.00 94.06 100 LEU A O 1
ATOM 759 N N . MET A 1 101 ? 20.966 -5.989 -24.848 1.00 95.12 101 MET A N 1
ATOM 760 C CA . MET A 1 101 ? 21.399 -7.068 -23.966 1.00 95.12 101 MET A CA 1
ATOM 761 C C . MET A 1 101 ? 21.513 -6.557 -22.542 1.00 95.12 101 MET A C 1
ATOM 763 O O . MET A 1 101 ? 21.940 -5.425 -22.324 1.00 95.12 101 MET A O 1
ATOM 767 N N . SER A 1 102 ? 21.138 -7.396 -21.577 1.00 95.62 102 SER A N 1
ATOM 768 C CA . SER A 1 102 ? 21.403 -7.106 -20.173 1.00 95.62 102 SER A CA 1
ATOM 769 C C . SER A 1 102 ? 22.687 -7.779 -19.707 1.00 95.62 102 SER A C 1
ATOM 771 O O . SER A 1 102 ? 22.950 -8.922 -20.080 1.00 95.62 102 SER A O 1
ATOM 773 N N . ASP A 1 103 ? 23.439 -7.096 -18.848 1.00 94.19 103 ASP A N 1
ATOM 774 C CA . ASP A 1 103 ? 24.588 -7.658 -18.132 1.00 94.19 103 ASP A CA 1
ATOM 775 C C . ASP A 1 103 ? 24.196 -8.539 -16.929 1.00 94.19 103 ASP A C 1
ATOM 777 O O . ASP A 1 103 ? 25.061 -9.174 -16.325 1.00 94.19 103 ASP A O 1
ATOM 781 N N . HIS A 1 104 ? 22.902 -8.623 -16.592 1.00 92.81 104 HIS A N 1
ATOM 782 C CA . HIS A 1 104 ? 22.425 -9.328 -15.408 1.00 92.81 104 HIS A CA 1
ATOM 783 C C . HIS A 1 104 ? 21.384 -10.412 -15.752 1.00 92.81 104 HIS A C 1
ATOM 785 O O . HIS A 1 104 ? 20.387 -10.123 -16.414 1.00 92.81 104 HIS A O 1
ATOM 791 N N . PRO A 1 105 ? 21.508 -11.654 -15.238 1.00 90.94 105 PRO A N 1
ATOM 792 C CA . PRO A 1 105 ? 20.635 -12.775 -15.622 1.00 90.94 105 PRO A CA 1
ATOM 793 C C . PRO A 1 105 ? 19.155 -12.596 -15.246 1.00 90.94 105 PRO A C 1
ATOM 795 O O . PRO A 1 105 ? 18.281 -13.223 -15.853 1.00 90.94 105 PRO A O 1
ATOM 798 N N . ALA A 1 106 ? 18.868 -11.760 -14.243 1.00 90.94 106 ALA A N 1
ATOM 799 C CA . ALA A 1 106 ? 17.504 -11.440 -13.826 1.00 90.94 106 ALA A CA 1
ATOM 800 C C . ALA A 1 106 ? 16.768 -10.520 -14.814 1.00 90.94 106 ALA A C 1
ATOM 802 O O . ALA A 1 106 ? 15.543 -10.520 -14.809 1.00 90.94 106 ALA A O 1
ATOM 803 N N . ALA A 1 107 ? 17.469 -9.787 -15.680 1.00 94.12 107 ALA A N 1
ATOM 804 C CA . ALA A 1 107 ? 16.869 -8.938 -16.702 1.00 94.12 107 ALA A CA 1
ATOM 805 C C . ALA A 1 107 ? 17.130 -9.540 -18.086 1.00 94.12 107 ALA A C 1
ATOM 807 O O . ALA A 1 107 ? 18.264 -9.797 -18.472 1.00 94.12 107 ALA A O 1
ATOM 808 N N . LYS A 1 108 ? 16.073 -9.792 -18.856 1.00 95.44 108 LYS A N 1
ATOM 809 C CA . LYS A 1 108 ? 16.188 -10.344 -20.210 1.00 95.44 108 LYS A CA 1
ATOM 810 C C . LYS A 1 108 ? 15.406 -9.490 -21.182 1.00 95.44 108 LYS A C 1
ATOM 812 O O . LYS A 1 108 ? 14.210 -9.288 -20.998 1.00 95.44 108 LYS A O 1
ATOM 817 N N . VAL A 1 109 ? 16.075 -9.023 -22.227 1.00 95.38 109 VAL A N 1
ATOM 818 C CA . VAL A 1 109 ? 15.420 -8.333 -23.336 1.00 95.38 109 VAL A CA 1
ATOM 819 C C . VAL A 1 109 ? 15.066 -9.362 -24.399 1.00 95.38 109 VAL A C 1
ATOM 821 O O . VAL A 1 109 ? 15.902 -10.169 -24.797 1.00 95.38 109 VAL A O 1
ATOM 824 N N . MET A 1 110 ? 13.809 -9.363 -24.827 1.00 93.75 110 MET A N 1
ATOM 825 C CA . MET A 1 110 ? 13.281 -10.290 -25.820 1.00 93.75 110 MET A CA 1
ATOM 826 C C . MET A 1 110 ? 12.648 -9.510 -26.974 1.00 93.75 110 MET A C 1
ATOM 828 O O . MET A 1 110 ? 11.880 -8.579 -26.714 1.00 93.75 110 MET A O 1
ATOM 832 N N . PRO A 1 111 ? 12.913 -9.875 -28.237 1.00 89.19 111 PRO A N 1
ATOM 833 C CA . PRO A 1 111 ? 12.194 -9.300 -29.363 1.00 89.19 111 PRO A CA 1
ATOM 834 C C . PRO A 1 111 ? 10.720 -9.714 -29.336 1.00 89.19 111 PRO A C 1
ATOM 836 O O . PRO A 1 111 ? 10.403 -10.885 -29.137 1.00 89.19 111 PRO A O 1
ATOM 839 N N . VAL A 1 112 ? 9.822 -8.750 -29.549 1.00 86.44 112 VAL A N 1
ATOM 840 C CA . VAL A 1 112 ? 8.384 -9.001 -29.757 1.00 86.44 112 VAL A CA 1
ATOM 841 C C . VAL A 1 112 ? 8.091 -9.078 -31.249 1.00 86.44 112 VAL A C 1
ATOM 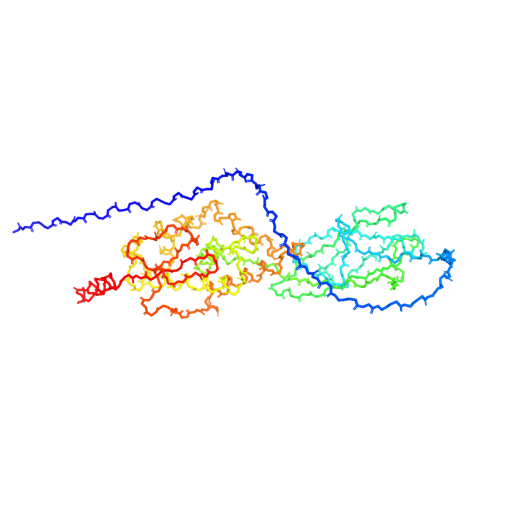843 O O . VAL A 1 112 ? 7.479 -10.030 -31.721 1.00 86.44 112 VAL A O 1
ATOM 846 N N . SER A 1 113 ? 8.562 -8.084 -32.001 1.00 75.19 113 SER A N 1
ATOM 847 C CA . SER A 1 113 ? 8.497 -8.063 -33.460 1.00 75.19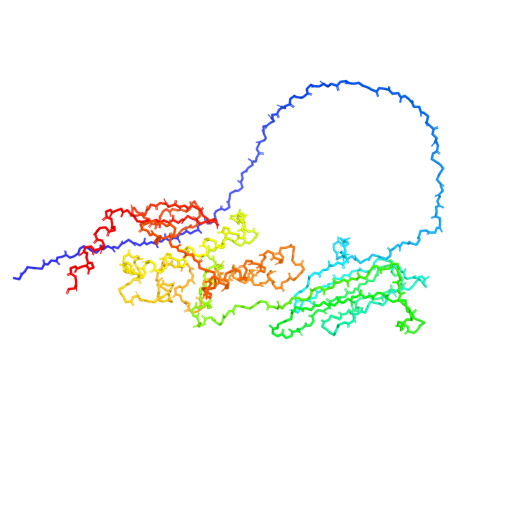 113 SER A CA 1
ATOM 848 C C . SER A 1 113 ? 9.686 -7.279 -34.003 1.00 75.19 113 SER A C 1
ATOM 850 O O . SER A 1 113 ? 9.872 -6.111 -33.652 1.00 75.19 113 SER A O 1
ATOM 852 N N . VAL A 1 114 ? 10.472 -7.921 -34.864 1.00 67.81 114 VAL A N 1
ATOM 853 C CA . VAL A 1 114 ? 11.620 -7.327 -35.556 1.00 67.81 114 VAL A CA 1
ATOM 854 C C . VAL A 1 114 ? 11.273 -7.315 -37.036 1.00 67.81 114 VAL A C 1
ATOM 856 O O . VAL A 1 114 ? 11.223 -8.362 -37.677 1.00 67.81 114 VAL A O 1
ATOM 859 N N . ASN A 1 115 ? 10.978 -6.135 -37.567 1.00 75.38 115 ASN A N 1
ATOM 860 C CA . ASN A 1 115 ? 10.795 -5.926 -38.995 1.00 75.38 115 ASN A CA 1
ATOM 861 C C . ASN A 1 115 ? 11.792 -4.865 -39.444 1.00 75.38 115 ASN A C 1
ATOM 863 O O . ASN A 1 115 ? 11.596 -3.687 -39.180 1.00 75.38 115 ASN A O 1
ATOM 867 N N . HIS A 1 116 ? 12.855 -5.269 -40.138 1.00 69.56 116 HIS A N 1
ATOM 868 C CA . HIS A 1 116 ? 13.915 -4.353 -40.576 1.00 69.56 116 HIS A CA 1
ATOM 869 C C . HIS A 1 116 ? 13.456 -3.302 -41.602 1.00 69.56 116 HIS A C 1
ATOM 871 O O . HIS A 1 116 ? 14.229 -2.419 -41.959 1.00 69.56 116 HIS A O 1
ATOM 877 N N . ARG A 1 117 ? 12.213 -3.391 -42.096 1.00 74.12 117 ARG A N 1
ATOM 878 C CA . ARG A 1 117 ? 11.586 -2.332 -42.902 1.00 74.12 117 ARG A CA 1
ATOM 879 C C . ARG A 1 117 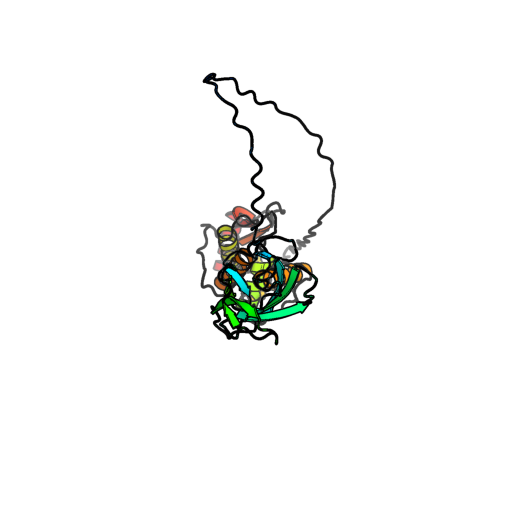? 11.006 -1.206 -42.045 1.00 74.12 117 ARG A C 1
ATOM 881 O O . ARG A 1 117 ? 10.794 -0.114 -42.563 1.00 74.12 117 ARG A O 1
ATOM 888 N N . ASP A 1 118 ? 10.770 -1.469 -40.763 1.00 81.06 118 ASP A N 1
ATOM 889 C CA . ASP A 1 118 ? 10.250 -0.501 -39.810 1.00 81.06 118 ASP A CA 1
ATOM 890 C C . ASP A 1 118 ? 11.412 0.171 -39.075 1.00 81.06 118 ASP A C 1
ATOM 892 O O . ASP A 1 118 ? 12.349 -0.478 -38.617 1.00 81.06 118 ASP A O 1
ATOM 896 N N . VAL A 1 119 ? 11.335 1.490 -38.915 1.00 83.38 119 VAL A N 1
ATOM 897 C CA . VAL A 1 119 ? 12.290 2.254 -38.089 1.00 83.38 119 VAL A CA 1
ATOM 898 C C . VAL A 1 119 ? 12.077 1.977 -36.591 1.00 83.38 119 VAL A C 1
ATOM 900 O O . VAL A 1 119 ? 12.928 2.295 -35.767 1.00 83.38 119 VAL A O 1
ATOM 903 N N . GLU A 1 120 ? 10.938 1.378 -36.233 1.00 86.75 120 GLU A N 1
ATOM 904 C CA . GLU A 1 120 ? 10.588 0.994 -34.867 1.00 86.75 120 GLU A CA 1
ATOM 905 C C . GLU A 1 120 ? 10.808 -0.511 -34.658 1.00 86.75 120 GLU A C 1
ATOM 907 O O . GLU A 1 120 ? 10.289 -1.347 -35.398 1.00 86.75 120 GLU A O 1
ATOM 912 N N . GLN A 1 121 ? 11.518 -0.856 -33.589 1.00 90.50 121 GLN A N 1
ATOM 913 C CA . GLN A 1 121 ? 11.651 -2.218 -33.078 1.00 90.50 121 GLN A CA 1
ATOM 914 C C . GLN A 1 121 ? 10.846 -2.351 -31.785 1.00 90.50 121 GLN A C 1
ATOM 916 O O . GLN A 1 121 ? 10.908 -1.477 -30.920 1.00 90.50 121 GLN A O 1
ATOM 921 N N . ARG A 1 122 ? 10.118 -3.462 -31.615 1.00 92.12 122 ARG A N 1
ATOM 922 C CA . ARG A 1 122 ? 9.359 -3.740 -30.383 1.00 92.12 122 ARG A CA 1
ATOM 923 C C . ARG A 1 122 ? 10.028 -4.832 -29.569 1.00 92.12 122 ARG A C 1
ATOM 925 O O . ARG A 1 122 ? 10.278 -5.929 -30.075 1.00 92.12 122 ARG A O 1
ATOM 932 N N . LEU A 1 123 ? 10.276 -4.531 -28.302 1.00 94.31 123 LEU A N 1
ATOM 933 C CA . LEU A 1 123 ? 10.992 -5.370 -27.352 1.00 94.31 123 LEU A CA 1
ATOM 934 C C . LEU A 1 123 ? 10.192 -5.515 -26.057 1.00 94.31 123 LEU A C 1
ATOM 936 O O . LEU A 1 123 ? 9.347 -4.686 -25.728 1.00 94.31 123 LEU A O 1
ATOM 940 N N . THR A 1 124 ? 10.500 -6.555 -25.294 1.00 95.44 124 THR A N 1
ATOM 941 C CA . THR A 1 124 ? 10.028 -6.719 -23.920 1.00 95.44 124 THR A CA 1
ATOM 942 C C . THR A 1 124 ? 11.223 -6.929 -23.010 1.00 95.44 124 THR A C 1
ATOM 944 O O . THR A 1 124 ? 12.026 -7.832 -23.237 1.00 95.44 124 THR A O 1
ATOM 947 N N . LEU A 1 125 ? 11.323 -6.121 -21.960 1.00 95.94 125 LEU A N 1
ATOM 948 C CA . LEU A 1 125 ? 12.238 -6.346 -20.851 1.00 95.94 125 LEU A CA 1
ATOM 949 C C . LEU A 1 125 ? 11.511 -7.177 -19.791 1.00 95.94 125 LEU A C 1
ATOM 951 O O . LEU A 1 125 ? 10.572 -6.708 -19.151 1.00 95.94 125 LEU A O 1
ATOM 955 N N . LYS A 1 126 ? 11.938 -8.427 -19.625 1.00 95.50 126 LYS A N 1
ATOM 956 C CA . LYS A 1 126 ? 11.432 -9.355 -18.618 1.00 95.50 126 LYS A CA 1
ATOM 957 C C . LYS A 1 126 ? 12.349 -9.364 -17.407 1.00 95.50 126 LYS A C 1
ATOM 959 O O . LYS A 1 126 ? 13.540 -9.649 -17.542 1.00 95.50 126 LYS A O 1
ATOM 964 N N . VAL A 1 127 ? 11.773 -9.147 -16.232 1.00 93.94 127 VAL A N 1
ATOM 965 C CA . VAL A 1 127 ? 12.471 -9.276 -14.955 1.00 93.94 127 VAL A CA 1
ATOM 966 C C . VAL A 1 127 ? 12.072 -10.594 -14.305 1.00 93.94 127 VAL A C 1
ATOM 968 O O . VAL A 1 127 ? 10.917 -10.832 -13.963 1.00 93.94 127 VAL A O 1
ATOM 971 N N . SER A 1 128 ? 13.037 -11.494 -14.177 1.00 90.00 128 SER A N 1
ATOM 972 C CA . SER A 1 128 ? 12.848 -12.800 -13.553 1.00 90.00 128 SER A CA 1
ATOM 973 C C . SER A 1 128 ? 12.846 -12.682 -12.032 1.00 90.00 128 SER A C 1
ATOM 975 O O . SER A 1 128 ? 13.365 -11.720 -11.468 1.00 90.00 128 SER A O 1
ATOM 977 N N . GLY A 1 129 ? 12.282 -13.695 -11.369 1.00 76.50 129 GLY A N 1
ATOM 978 C CA . GLY A 1 129 ? 12.402 -13.844 -9.926 1.00 76.50 129 GLY A CA 1
ATOM 979 C C . GLY A 1 129 ? 13.870 -13.828 -9.517 1.00 76.50 129 GLY A C 1
ATOM 980 O O . GLY A 1 129 ? 14.673 -14.624 -9.999 1.00 76.50 129 GLY A O 1
ATOM 981 N N . CYS A 1 130 ? 14.208 -12.911 -8.633 1.00 67.06 130 CYS A N 1
ATOM 982 C CA . CYS A 1 130 ? 15.461 -12.891 -7.909 1.00 67.06 130 CYS A CA 1
ATOM 983 C C . CYS A 1 130 ? 15.104 -13.164 -6.444 1.00 67.06 130 CYS A C 1
ATOM 985 O O . CYS A 1 130 ? 14.011 -12.802 -6.015 1.00 67.06 130 CYS A O 1
ATOM 987 N N . GLY A 1 131 ? 15.942 -13.919 -5.728 1.00 63.41 131 GLY A N 1
ATOM 988 C CA . GLY A 1 131 ? 15.599 -14.510 -4.427 1.00 63.41 131 GLY A CA 1
ATOM 989 C C . GLY A 1 131 ? 15.144 -13.523 -3.335 1.00 63.41 131 GLY A C 1
ATOM 990 O O . GLY A 1 131 ? 14.948 -12.334 -3.564 1.00 63.41 131 GLY A O 1
ATOM 991 N N . VAL A 1 132 ? 15.011 -14.029 -2.107 1.00 54.28 132 VAL A N 1
ATOM 992 C CA . VAL A 1 132 ? 14.289 -13.410 -0.968 1.00 54.28 132 VAL A CA 1
ATOM 993 C C . VAL A 1 132 ? 14.742 -11.982 -0.577 1.00 54.28 132 VAL A C 1
ATOM 995 O O . VAL A 1 132 ? 14.034 -11.288 0.143 1.00 54.28 132 VAL A O 1
ATOM 998 N N . SER A 1 133 ? 15.884 -11.502 -1.070 1.00 60.41 133 SER A N 1
ATOM 999 C CA . SER A 1 133 ? 16.473 -10.189 -0.757 1.00 60.41 133 SER A CA 1
ATOM 1000 C C . SER A 1 133 ? 16.990 -9.455 -2.002 1.00 60.41 133 SER A C 1
ATOM 1002 O O . SER A 1 133 ? 18.053 -8.837 -2.000 1.00 60.41 133 SER A O 1
ATOM 1004 N N . CYS A 1 134 ? 16.255 -9.543 -3.108 1.00 65.75 134 CYS A N 1
ATOM 1005 C CA . CYS A 1 134 ? 16.685 -8.968 -4.374 1.00 65.75 134 CYS A CA 1
ATOM 1006 C C . CYS A 1 134 ? 16.506 -7.448 -4.450 1.00 65.75 134 CYS A C 1
ATOM 1008 O O . CYS A 1 134 ? 15.509 -6.948 -4.959 1.00 65.75 134 CYS A O 1
ATOM 1010 N N . HIS A 1 135 ? 17.517 -6.715 -4.004 1.00 83.88 135 HIS A N 1
ATOM 1011 C CA . HIS A 1 135 ? 17.829 -5.429 -4.606 1.00 83.88 135 HIS A CA 1
ATOM 1012 C C . HIS A 1 135 ? 18.944 -5.656 -5.622 1.00 83.88 135 HIS A C 1
ATOM 1014 O O . HIS A 1 135 ? 20.077 -5.945 -5.239 1.00 83.88 135 HIS A O 1
ATOM 1020 N N . GLN A 1 136 ? 18.625 -5.594 -6.911 1.00 90.06 136 GLN A N 1
ATOM 1021 C CA . GLN A 1 136 ? 19.602 -5.810 -7.977 1.00 90.06 136 GLN A CA 1
ATOM 1022 C C . GLN A 1 136 ? 19.614 -4.630 -8.933 1.00 90.06 136 GLN A C 1
ATOM 1024 O O . GLN A 1 136 ? 18.603 -3.964 -9.145 1.00 90.06 136 GLN A O 1
ATOM 1029 N N . ILE A 1 137 ? 20.776 -4.382 -9.520 1.00 93.19 137 ILE A N 1
ATOM 1030 C CA . ILE A 1 137 ? 20.934 -3.412 -10.591 1.00 93.19 137 ILE A CA 1
ATOM 1031 C C . ILE A 1 137 ? 21.366 -4.205 -11.812 1.00 93.19 137 ILE A C 1
ATOM 1033 O O . ILE A 1 137 ? 22.387 -4.888 -11.787 1.00 93.19 137 ILE A O 1
ATOM 1037 N N . ALA A 1 138 ? 20.547 -4.140 -12.851 1.00 94.25 138 ALA A N 1
ATOM 1038 C CA . ALA A 1 138 ? 20.873 -4.647 -14.166 1.00 94.25 138 ALA A CA 1
ATOM 1039 C C . ALA A 1 138 ? 21.098 -3.461 -15.089 1.00 94.25 138 ALA A C 1
ATOM 1041 O O . ALA A 1 138 ? 20.423 -2.436 -14.972 1.00 94.25 138 ALA A O 1
ATOM 1042 N N . HIS A 1 139 ? 21.999 -3.602 -16.040 1.00 96.81 139 HIS A N 1
ATOM 1043 C CA . HIS A 1 139 ? 22.149 -2.618 -17.086 1.00 96.81 139 HIS A CA 1
ATOM 1044 C C . HIS A 1 139 ? 21.849 -3.238 -18.433 1.00 96.81 139 HIS A C 1
ATOM 1046 O O . HIS A 1 139 ? 22.201 -4.385 -18.700 1.00 96.81 139 HIS A O 1
ATOM 1052 N N . VAL A 1 140 ? 21.152 -2.471 -19.261 1.00 96.56 140 VAL A N 1
ATOM 1053 C CA . VAL A 1 140 ? 20.802 -2.836 -20.624 1.00 96.56 140 VAL A CA 1
ATOM 1054 C C . VAL A 1 140 ? 21.560 -1.912 -21.560 1.00 96.56 140 VAL A C 1
ATOM 1056 O O . VAL A 1 140 ? 21.440 -0.686 -21.479 1.00 96.56 140 VAL A O 1
ATOM 1059 N N . GLU A 1 141 ? 22.353 -2.518 -22.432 1.00 95.62 141 GLU A N 1
ATOM 1060 C CA . GLU A 1 141 ? 23.163 -1.829 -23.429 1.00 95.62 141 GLU A CA 1
ATOM 1061 C C . GLU A 1 141 ? 22.739 -2.247 -24.831 1.00 95.62 141 GLU A C 1
ATOM 1063 O O . GLU A 1 141 ? 22.270 -3.369 -25.045 1.00 95.62 141 GLU A O 1
ATOM 1068 N N . ALA A 1 142 ? 22.884 -1.326 -25.779 1.00 94.12 142 ALA A N 1
ATOM 1069 C CA . ALA A 1 142 ? 22.591 -1.577 -27.176 1.00 94.12 142 ALA A CA 1
ATOM 1070 C C . ALA A 1 142 ? 23.868 -1.941 -27.936 1.00 94.12 142 ALA A C 1
ATOM 1072 O O . ALA A 1 142 ? 24.938 -1.375 -27.708 1.00 94.12 142 ALA A O 1
ATOM 1073 N N . TYR A 1 143 ? 23.731 -2.880 -28.863 1.00 93.69 143 TYR A N 1
ATOM 1074 C CA . TYR A 1 143 ? 24.794 -3.369 -29.723 1.00 93.69 143 TYR A CA 1
ATOM 1075 C C . TYR A 1 143 ? 24.354 -3.307 -31.180 1.00 93.69 143 TYR A C 1
ATOM 1077 O O . TYR A 1 143 ? 23.207 -3.618 -31.514 1.00 93.69 143 TYR A O 1
ATOM 1085 N N . VAL A 1 144 ? 25.291 -2.947 -32.050 1.00 91.62 144 VAL A N 1
ATOM 1086 C CA . VAL A 1 144 ? 25.154 -3.101 -33.497 1.00 91.62 144 VAL A CA 1
ATOM 1087 C C . VAL A 1 144 ? 25.294 -4.584 -33.836 1.00 91.62 144 VAL A C 1
ATOM 1089 O O . VAL A 1 144 ? 26.138 -5.279 -33.264 1.00 91.62 144 VAL A O 1
ATOM 1092 N N . SER A 1 145 ? 24.454 -5.079 -34.743 1.00 88.00 145 SER A N 1
ATOM 1093 C CA . SER A 1 145 ? 24.474 -6.475 -35.180 1.00 88.00 145 SER A CA 1
ATOM 1094 C C . SER A 1 145 ? 25.405 -6.699 -36.373 1.00 88.00 145 SER A C 1
ATOM 1096 O O . SER A 1 145 ? 25.489 -5.846 -37.251 1.00 88.00 145 SER A O 1
ATOM 1098 N N . ASP A 1 146 ? 26.033 -7.868 -36.468 1.00 86.81 146 ASP A N 1
ATOM 1099 C CA . ASP A 1 146 ? 26.668 -8.329 -37.704 1.00 86.81 146 ASP A CA 1
ATOM 1100 C C . ASP A 1 146 ? 25.625 -8.783 -38.754 1.00 86.81 146 ASP A C 1
ATOM 1102 O O . ASP A 1 146 ? 24.407 -8.754 -38.539 1.00 86.81 146 ASP A O 1
ATOM 1106 N N . GLU A 1 147 ? 26.094 -9.246 -39.918 1.00 82.62 147 GLU A N 1
ATOM 1107 C CA . GLU A 1 147 ? 25.209 -9.741 -40.979 1.00 82.62 147 GLU A CA 1
ATOM 1108 C C . GLU A 1 147 ? 24.331 -10.925 -40.552 1.00 82.62 147 GLU A C 1
ATOM 1110 O O . GLU A 1 147 ? 23.253 -11.116 -41.120 1.00 82.62 147 GLU A O 1
ATOM 1115 N N . ARG A 1 148 ? 24.782 -11.686 -39.549 1.00 83.88 148 ARG A N 1
ATOM 1116 C CA . ARG A 1 148 ? 24.144 -12.884 -38.999 1.00 83.88 148 ARG A CA 1
ATOM 1117 C C . ARG A 1 148 ? 23.247 -12.574 -37.796 1.00 83.88 148 ARG A C 1
ATOM 1119 O O . ARG A 1 148 ? 22.607 -13.489 -37.286 1.00 83.88 148 ARG A O 1
ATOM 1126 N N . GLY A 1 149 ? 23.166 -11.313 -37.364 1.00 80.31 149 GLY A N 1
ATOM 1127 C CA . GLY A 1 149 ? 22.363 -10.895 -36.218 1.00 80.31 149 GLY A CA 1
ATOM 1128 C C . GLY A 1 149 ? 23.044 -11.101 -34.862 1.00 80.31 149 GLY A C 1
ATOM 1129 O O . GLY A 1 149 ? 22.354 -11.129 -33.845 1.00 80.31 149 GLY A O 1
ATOM 1130 N N . HIS A 1 150 ? 24.368 -11.261 -34.818 1.00 87.31 150 HIS A N 1
ATOM 1131 C CA . HIS A 1 150 ? 25.129 -11.333 -33.571 1.00 87.31 150 HIS A CA 1
ATOM 1132 C C . HIS A 1 150 ? 25.610 -9.949 -33.124 1.00 87.31 150 HIS A C 1
ATOM 1134 O O . HIS A 1 150 ? 25.926 -9.118 -33.974 1.00 87.31 150 HIS A O 1
ATOM 1140 N N . PRO A 1 151 ? 25.716 -9.685 -31.810 1.00 91.31 151 PRO A N 1
ATOM 1141 C CA . PRO A 1 151 ? 26.270 -8.429 -31.313 1.00 91.31 151 PRO A CA 1
ATOM 1142 C C . PRO A 1 151 ? 27.741 -8.286 -31.734 1.00 91.31 151 PRO A C 1
ATOM 1144 O O . PRO A 1 151 ? 28.560 -9.154 -31.436 1.00 91.31 151 PRO A O 1
ATOM 1147 N N . LEU A 1 152 ? 28.070 -7.188 -32.417 1.00 91.56 152 LEU A N 1
ATOM 1148 C CA . LEU A 1 152 ? 29.413 -6.895 -32.924 1.00 91.56 152 LEU A CA 1
ATOM 1149 C C . LEU A 1 152 ? 30.136 -5.862 -32.055 1.00 91.56 152 LEU A C 1
ATOM 1151 O O . LEU A 1 152 ? 31.245 -6.100 -31.581 1.00 91.56 152 LEU A O 1
ATOM 1155 N N . SER A 1 153 ? 29.510 -4.706 -31.843 1.00 92.25 153 SER A N 1
ATOM 1156 C CA . SER A 1 153 ? 30.067 -3.600 -31.062 1.00 92.25 153 SER A CA 1
ATOM 1157 C C . SER A 1 153 ? 28.967 -2.851 -30.321 1.00 92.25 153 SER A C 1
ATOM 1159 O O . SER A 1 153 ? 27.809 -2.848 -30.737 1.00 92.25 153 SER A O 1
ATOM 1161 N N . ARG A 1 154 ? 29.325 -2.234 -29.193 1.00 92.00 154 ARG A N 1
ATOM 1162 C CA . ARG A 1 154 ? 28.408 -1.403 -28.409 1.00 92.00 154 ARG A CA 1
ATOM 1163 C C . ARG A 1 154 ? 28.050 -0.145 -29.197 1.00 92.00 154 ARG A C 1
ATOM 1165 O O . ARG A 1 154 ? 28.942 0.555 -29.672 1.00 92.00 154 ARG A O 1
ATOM 1172 N N . ASP A 1 155 ? 26.762 0.152 -29.282 1.00 90.38 155 ASP A N 1
ATOM 1173 C CA . ASP A 1 155 ? 26.262 1.409 -29.827 1.00 90.38 155 ASP A CA 1
ATOM 1174 C C . ASP A 1 155 ? 26.442 2.518 -28.779 1.00 90.38 155 ASP A C 1
ATOM 1176 O O . ASP A 1 155 ? 25.934 2.418 -27.661 1.00 90.38 155 ASP A O 1
ATOM 1180 N N . LEU A 1 156 ? 27.237 3.542 -29.100 1.00 88.19 156 LEU A N 1
ATOM 1181 C CA . LEU A 1 156 ? 27.559 4.625 -28.159 1.00 88.19 156 LEU A CA 1
ATOM 1182 C C . LEU A 1 156 ? 26.510 5.743 -28.155 1.00 88.19 156 LEU A C 1
ATOM 1184 O O . LEU A 1 156 ? 26.461 6.513 -27.195 1.00 88.19 156 LEU A O 1
ATOM 1188 N N . ASP A 1 157 ? 25.673 5.803 -29.191 1.00 86.88 157 ASP A N 1
ATOM 1189 C CA . ASP A 1 157 ? 24.638 6.823 -29.360 1.00 86.88 157 ASP A CA 1
ATOM 1190 C C . ASP A 1 157 ? 23.352 6.478 -28.594 1.00 86.88 157 ASP A C 1
ATOM 1192 O O . ASP A 1 157 ? 22.568 7.367 -28.255 1.00 86.88 157 ASP A O 1
ATOM 1196 N N . THR A 1 158 ? 23.140 5.198 -28.270 1.00 87.44 158 THR A N 1
ATOM 1197 C CA . THR A 1 158 ? 22.043 4.743 -27.413 1.00 87.44 158 THR A CA 1
ATOM 1198 C C . THR A 1 158 ? 22.457 4.779 -25.938 1.00 87.44 158 THR A C 1
ATOM 1200 O O . THR A 1 158 ? 23.369 4.055 -25.524 1.00 87.44 158 THR A O 1
ATOM 1203 N N . PRO A 1 159 ? 21.767 5.564 -25.090 1.00 86.69 159 PRO A N 1
ATOM 1204 C CA . PRO A 1 159 ? 22.055 5.600 -23.663 1.00 86.69 159 PRO A CA 1
ATOM 1205 C C . PRO A 1 159 ? 21.892 4.230 -22.995 1.00 86.69 159 PRO A C 1
ATOM 1207 O O . PRO A 1 159 ? 20.931 3.502 -23.246 1.00 86.69 159 PRO A O 1
ATOM 1210 N N . ARG A 1 160 ? 22.806 3.918 -22.069 1.00 92.88 160 ARG A N 1
ATOM 1211 C CA . ARG A 1 160 ? 22.689 2.762 -21.171 1.00 92.88 160 ARG A CA 1
ATOM 1212 C C . ARG A 1 160 ? 21.445 2.918 -20.299 1.00 92.88 160 ARG A C 1
ATOM 1214 O O . ARG A 1 160 ? 21.289 3.935 -19.625 1.00 92.88 160 ARG A O 1
ATOM 1221 N N . LEU A 1 161 ? 20.608 1.888 -20.259 1.00 95.38 161 LEU A N 1
ATOM 1222 C CA . LEU A 1 161 ? 19.452 1.832 -19.372 1.00 95.38 161 LEU A CA 1
ATOM 1223 C C . LEU A 1 161 ? 19.827 1.096 -18.085 1.00 95.38 161 LEU A C 1
ATOM 1225 O O . LEU A 1 161 ? 20.234 -0.062 -18.117 1.00 95.38 161 LEU A O 1
ATOM 1229 N N . THR A 1 162 ? 19.661 1.755 -16.946 1.00 96.94 162 THR A N 1
ATOM 1230 C CA . THR A 1 162 ? 19.821 1.151 -15.620 1.00 96.94 162 THR A CA 1
ATOM 1231 C C . THR A 1 162 ? 18.467 0.668 -15.115 1.00 96.94 162 THR A C 1
ATOM 1233 O O . THR A 1 162 ? 17.522 1.441 -14.989 1.00 96.94 162 THR A O 1
ATOM 1236 N N . VAL A 1 163 ? 18.364 -0.618 -14.815 1.00 95.75 163 VAL A N 1
ATOM 1237 C CA . VAL A 1 163 ? 17.148 -1.274 -14.339 1.00 95.75 163 VAL A CA 1
ATOM 1238 C C . VAL A 1 163 ? 17.367 -1.665 -12.885 1.00 95.75 163 VAL A C 1
ATOM 1240 O O . VAL A 1 163 ? 18.082 -2.619 -12.580 1.00 95.75 163 VAL A O 1
ATOM 1243 N N . GLN A 1 164 ? 16.749 -0.918 -11.978 1.00 95.12 164 GLN A N 1
ATOM 1244 C CA . GLN A 1 164 ? 16.688 -1.281 -10.571 1.00 95.12 164 GLN A CA 1
ATOM 1245 C C . GLN A 1 164 ? 15.588 -2.323 -10.379 1.00 95.12 164 GLN A C 1
ATOM 1247 O O . GLN A 1 164 ? 14.412 -2.045 -10.607 1.00 95.12 164 GLN A O 1
ATOM 1252 N N . ILE A 1 165 ? 15.975 -3.520 -9.963 1.00 93.94 165 ILE A N 1
ATOM 1253 C CA . ILE A 1 165 ? 15.074 -4.640 -9.731 1.00 93.94 165 ILE A CA 1
ATOM 1254 C C . ILE A 1 165 ? 14.790 -4.730 -8.234 1.00 93.94 165 ILE A C 1
ATOM 1256 O O . ILE A 1 165 ? 15.712 -4.880 -7.428 1.00 93.94 165 ILE A O 1
ATOM 1260 N N . LEU A 1 166 ? 13.510 -4.639 -7.879 1.00 93.69 166 LEU A N 1
ATOM 1261 C CA . LEU A 1 166 ? 13.011 -4.753 -6.512 1.00 93.69 166 LEU A CA 1
ATOM 1262 C C . LEU A 1 166 ? 12.356 -6.118 -6.268 1.00 93.69 166 LEU A C 1
ATOM 1264 O O . LEU A 1 166 ? 11.776 -6.702 -7.193 1.00 93.69 166 LEU A O 1
ATOM 1268 N N . PRO A 1 167 ? 12.363 -6.617 -5.019 1.00 92.62 167 PRO A N 1
ATOM 1269 C CA . PRO A 1 167 ? 11.711 -7.872 -4.707 1.00 92.62 167 PRO A CA 1
ATOM 1270 C C . PRO A 1 167 ? 10.194 -7.673 -4.677 1.00 92.62 167 PRO A C 1
ATOM 1272 O O . PRO A 1 167 ? 9.681 -6.585 -4.373 1.00 92.62 167 PRO A O 1
ATOM 1275 N N . ARG A 1 168 ? 9.460 -8.749 -4.955 1.00 92.25 168 ARG A N 1
ATOM 1276 C CA . ARG A 1 168 ? 8.009 -8.769 -4.774 1.00 92.25 168 ARG A CA 1
ATOM 1277 C C . ARG A 1 168 ? 7.685 -8.646 -3.281 1.00 92.25 168 ARG A C 1
ATOM 1279 O O . ARG A 1 168 ? 8.256 -9.360 -2.463 1.00 92.25 168 ARG A O 1
ATOM 1286 N N . LEU A 1 169 ? 6.777 -7.742 -2.934 1.00 94.06 169 LEU A N 1
ATOM 1287 C CA . LEU A 1 169 ? 6.216 -7.630 -1.594 1.00 94.06 169 LEU A CA 1
ATOM 1288 C C . LEU A 1 169 ? 5.037 -8.583 -1.453 1.00 94.06 169 LEU A C 1
ATOM 1290 O O . LEU A 1 169 ? 4.131 -8.604 -2.290 1.00 94.06 169 LEU A O 1
ATOM 1294 N N . GLU A 1 170 ? 5.027 -9.331 -0.359 1.00 94.44 170 GLU A N 1
ATOM 1295 C CA . GLU A 1 170 ? 3.966 -10.272 -0.032 1.00 94.44 170 GLU A CA 1
ATOM 1296 C C . GLU A 1 170 ? 3.393 -9.960 1.345 1.00 94.44 170 GLU A C 1
ATOM 1298 O O . GLU A 1 170 ? 4.094 -9.508 2.254 1.00 94.44 170 GLU A O 1
ATOM 1303 N N . LEU A 1 171 ? 2.092 -10.201 1.501 1.00 97.06 171 LEU A N 1
ATOM 1304 C CA . LEU A 1 171 ? 1.475 -10.145 2.816 1.00 97.06 171 LEU A CA 1
ATOM 1305 C C . LEU A 1 171 ? 1.812 -11.415 3.604 1.00 97.06 171 LEU A C 1
ATOM 1307 O O . LEU A 1 171 ? 1.758 -12.506 3.032 1.00 97.06 171 LEU A O 1
ATOM 1311 N N . PRO A 1 172 ? 2.033 -11.312 4.926 1.00 97.50 172 PRO A N 1
ATOM 1312 C CA . PRO A 1 172 ? 2.159 -12.474 5.790 1.00 97.50 172 PRO A CA 1
ATOM 1313 C C . PRO A 1 172 ? 0.948 -13.413 5.668 1.00 97.50 172 PRO A C 1
ATOM 1315 O O . PRO A 1 172 ? -0.149 -12.965 5.284 1.00 97.50 172 PRO A O 1
ATOM 1318 N N . PRO A 1 173 ? 1.102 -14.702 6.029 1.00 97.25 173 PRO A N 1
ATOM 1319 C CA . PRO A 1 173 ? 0.010 -15.665 5.981 1.00 97.25 173 PRO A CA 1
ATOM 1320 C C . PRO A 1 173 ? -1.218 -15.156 6.734 1.00 97.25 173 PRO A C 1
ATOM 1322 O O . PRO A 1 173 ? -1.108 -14.632 7.845 1.00 97.25 173 PRO A O 1
ATOM 1325 N N . ALA A 1 174 ? -2.397 -15.325 6.133 1.00 96.25 174 ALA A N 1
ATOM 1326 C CA . ALA A 1 174 ? -3.639 -14.786 6.680 1.00 96.25 174 ALA A CA 1
ATOM 1327 C C . ALA A 1 174 ? -3.920 -15.291 8.106 1.00 96.25 174 ALA A C 1
ATOM 1329 O O . ALA A 1 174 ? -4.427 -14.541 8.925 1.00 96.25 174 ALA A O 1
ATOM 1330 N N . VAL A 1 175 ? -3.528 -16.522 8.433 1.00 94.50 175 VAL A N 1
ATOM 1331 C CA . VAL A 1 175 ? -3.746 -17.140 9.754 1.00 94.50 175 VAL A CA 1
ATOM 1332 C C . VAL A 1 175 ? -2.912 -16.541 10.893 1.00 94.50 175 VAL A C 1
ATOM 1334 O O . VAL A 1 175 ? -3.081 -16.937 12.038 1.00 94.50 175 VAL A O 1
ATOM 1337 N N . THR A 1 176 ? -1.994 -15.619 10.601 1.00 96.38 176 THR A N 1
ATOM 1338 C CA . THR A 1 176 ? -1.174 -14.949 11.620 1.00 96.38 176 THR A CA 1
ATOM 1339 C C . THR A 1 176 ? -1.794 -13.615 12.028 1.00 96.38 176 THR A C 1
ATOM 1341 O O . THR A 1 176 ? -2.389 -12.930 11.192 1.00 96.38 176 THR A O 1
ATOM 1344 N N . GLU A 1 177 ? -1.598 -13.195 13.282 1.00 95.38 177 GLU A N 1
ATOM 1345 C CA . GLU A 1 177 ? -2.064 -11.883 13.764 1.00 95.38 177 GLU A CA 1
ATOM 1346 C C . GLU A 1 177 ? -1.497 -10.737 12.908 1.00 95.38 177 GLU A C 1
ATOM 1348 O O . GLU A 1 177 ? -2.242 -9.861 12.472 1.00 95.38 177 GLU A O 1
ATOM 1353 N N . THR A 1 178 ? -0.207 -10.793 12.552 1.00 97.19 178 THR A N 1
ATOM 1354 C CA . THR A 1 178 ? 0.428 -9.830 11.636 1.00 97.19 178 THR A CA 1
ATOM 1355 C C . THR A 1 178 ? -0.243 -9.814 10.262 1.00 97.19 178 THR A C 1
ATOM 1357 O O . THR A 1 178 ? -0.472 -8.747 9.696 1.00 97.19 178 THR A O 1
ATOM 1360 N N . GLY A 1 179 ? -0.582 -10.983 9.709 1.00 97.94 179 GLY A N 1
ATOM 1361 C CA . GLY A 1 179 ? -1.274 -11.087 8.426 1.00 97.94 179 GLY A CA 1
ATOM 1362 C C . GLY A 1 179 ? -2.677 -10.483 8.454 1.00 97.94 179 GLY A C 1
ATOM 1363 O O . GLY A 1 179 ? -3.079 -9.850 7.474 1.00 97.94 179 GLY A O 1
ATOM 1364 N N . MET A 1 180 ? -3.399 -10.645 9.565 1.00 98.31 180 MET A N 1
ATOM 1365 C CA . MET A 1 180 ? -4.711 -10.036 9.786 1.00 98.31 180 MET A CA 1
ATOM 1366 C C . MET A 1 180 ? -4.612 -8.519 9.939 1.00 98.31 180 MET A C 1
ATOM 1368 O O . MET A 1 180 ? -5.311 -7.791 9.236 1.00 98.31 180 MET A O 1
ATOM 1372 N N . LEU A 1 181 ? -3.706 -8.048 10.802 1.00 98.25 181 LEU A N 1
ATOM 1373 C CA . LEU A 1 181 ? -3.472 -6.624 11.031 1.00 98.25 181 LEU A CA 1
ATOM 1374 C C . LEU A 1 181 ? -3.058 -5.919 9.742 1.00 98.25 181 LEU A C 1
ATOM 1376 O O . LEU A 1 181 ? -3.658 -4.911 9.400 1.00 98.25 181 LEU A O 1
ATOM 1380 N N . ALA A 1 182 ? -2.110 -6.464 8.975 1.00 98.62 182 ALA A N 1
ATOM 1381 C CA . ALA A 1 182 ? -1.686 -5.848 7.718 1.00 98.62 182 ALA A CA 1
ATOM 1382 C C . ALA A 1 182 ? -2.858 -5.679 6.736 1.00 98.62 182 ALA A C 1
ATOM 1384 O O . ALA A 1 182 ? -3.017 -4.619 6.135 1.00 98.62 182 ALA A O 1
ATOM 1385 N N . ARG A 1 183 ? -3.713 -6.702 6.601 1.00 98.62 183 ARG A N 1
ATOM 1386 C CA . ARG A 1 183 ? -4.896 -6.651 5.728 1.00 98.62 183 ARG A CA 1
ATOM 1387 C C . ARG A 1 183 ? -5.906 -5.610 6.199 1.00 98.62 183 ARG A C 1
ATOM 1389 O O . ARG A 1 183 ? -6.394 -4.852 5.369 1.00 98.62 183 ARG A O 1
ATOM 1396 N N . MET A 1 184 ? -6.170 -5.551 7.503 1.00 98.44 184 MET A N 1
ATOM 1397 C CA . MET A 1 184 ? -7.075 -4.565 8.094 1.00 98.44 184 MET A CA 1
ATOM 1398 C C . MET A 1 184 ? -6.539 -3.139 7.933 1.00 98.44 184 MET A C 1
ATOM 1400 O O . MET A 1 184 ? -7.253 -2.273 7.444 1.00 98.44 184 MET A O 1
ATOM 1404 N N . LEU A 1 185 ? -5.263 -2.897 8.238 1.00 98.56 185 LEU A N 1
ATOM 1405 C CA . LEU A 1 185 ? -4.644 -1.581 8.073 1.00 98.56 185 LEU A CA 1
ATOM 1406 C C . LEU A 1 185 ? -4.715 -1.096 6.621 1.00 98.56 185 LEU A C 1
ATOM 1408 O O . LEU A 1 185 ? -5.027 0.069 6.381 1.00 98.56 185 LEU A O 1
ATOM 1412 N N . ILE A 1 186 ? -4.478 -1.987 5.654 1.00 98.38 186 ILE A N 1
ATOM 1413 C CA . ILE A 1 186 ? -4.584 -1.666 4.227 1.00 98.38 186 ILE A CA 1
ATOM 1414 C C . ILE A 1 186 ? -6.027 -1.356 3.825 1.00 98.38 186 ILE A C 1
ATOM 1416 O O . ILE A 1 186 ? -6.237 -0.414 3.063 1.00 98.38 186 ILE A O 1
ATOM 1420 N N . SER A 1 187 ? -7.004 -2.139 4.293 1.00 97.62 187 SER A N 1
ATOM 1421 C CA . SER A 1 187 ? -8.406 -1.973 3.899 1.00 97.62 187 SER A CA 1
ATOM 1422 C C . SER A 1 187 ? -9.089 -0.780 4.560 1.00 97.62 187 SER A C 1
ATOM 1424 O O . SER A 1 187 ? -9.987 -0.195 3.962 1.00 97.62 187 SER A O 1
ATOM 1426 N N . GLU A 1 188 ? -8.680 -0.432 5.779 1.00 96.81 188 GLU A N 1
ATOM 1427 C CA . GLU A 1 188 ? -9.275 0.653 6.561 1.00 96.81 188 GLU A CA 1
ATOM 1428 C C . GLU A 1 188 ? -8.694 2.026 6.209 1.00 96.81 188 GLU A C 1
ATOM 1430 O O . GLU A 1 188 ? -9.334 3.035 6.488 1.00 96.81 188 GLU A O 1
ATOM 1435 N N . ASN A 1 189 ? -7.513 2.100 5.584 1.00 96.50 189 ASN A N 1
ATOM 1436 C CA . ASN A 1 189 ? -6.868 3.366 5.225 1.00 96.50 189 ASN A CA 1
ATOM 1437 C C . ASN A 1 189 ? -7.027 3.718 3.741 1.00 96.50 189 ASN A C 1
ATOM 1439 O O . ASN A 1 189 ? -7.139 2.864 2.858 1.00 96.50 189 ASN A O 1
ATOM 1443 N N . ALA A 1 190 ? -7.017 5.020 3.455 1.00 94.81 190 ALA A N 1
ATOM 1444 C CA . ALA A 1 190 ? -7.002 5.519 2.090 1.00 94.81 190 ALA A CA 1
ATOM 1445 C C . ALA A 1 190 ? -5.672 5.137 1.416 1.00 94.81 190 ALA A C 1
ATOM 1447 O O . ALA A 1 190 ? -4.604 5.507 1.893 1.00 94.81 190 ALA A O 1
ATOM 1448 N N . GLY A 1 191 ? -5.727 4.399 0.305 1.00 95.12 191 GLY A N 1
ATOM 1449 C CA . GLY A 1 191 ? -4.533 4.088 -0.489 1.00 95.12 191 GLY A CA 1
ATOM 1450 C C . GLY A 1 191 ? -4.095 5.257 -1.391 1.00 95.12 191 GLY A C 1
ATOM 1451 O O . GLY A 1 191 ? -4.912 6.137 -1.651 1.00 95.12 191 GLY A O 1
ATOM 1452 N N . PRO A 1 192 ? -2.876 5.228 -1.967 1.00 97.19 192 PRO A N 1
ATOM 1453 C CA . PRO A 1 192 ? -2.265 6.341 -2.720 1.00 97.19 192 PRO A CA 1
ATOM 1454 C C . PRO A 1 192 ? -3.073 6.994 -3.857 1.00 97.19 192 PRO A C 1
ATOM 1456 O O . PRO A 1 192 ? -2.780 8.114 -4.257 1.00 97.19 192 PRO A O 1
ATOM 1459 N N . GLU A 1 193 ? -4.072 6.312 -4.419 1.00 95.44 193 GLU A N 1
ATOM 1460 C CA . GLU A 1 193 ? -4.945 6.872 -5.468 1.00 95.44 193 GLU A CA 1
ATOM 1461 C C . GLU A 1 193 ? -6.278 7.416 -4.954 1.00 95.44 193 GLU A C 1
ATOM 1463 O O . GLU A 1 193 ? -7.073 7.944 -5.728 1.00 95.44 193 GLU A O 1
ATOM 1468 N N . ASN A 1 194 ? -6.575 7.225 -3.673 1.00 94.38 194 ASN A N 1
ATOM 1469 C CA . ASN A 1 194 ? -7.798 7.723 -3.073 1.00 94.38 194 ASN A CA 1
ATOM 1470 C C . ASN A 1 194 ? -7.660 9.229 -2.823 1.00 94.38 194 ASN A C 1
ATOM 1472 O O . ASN A 1 194 ? -6.633 9.680 -2.331 1.00 94.38 194 ASN A O 1
ATOM 1476 N N . THR A 1 195 ? -8.707 10.005 -3.095 1.00 92.50 195 THR A N 1
ATOM 1477 C CA . THR A 1 195 ? -8.709 11.461 -2.871 1.00 92.50 195 THR A CA 1
ATOM 1478 C C . THR A 1 195 ? -8.527 11.855 -1.402 1.00 92.50 195 THR A C 1
ATOM 1480 O O . THR A 1 195 ? -8.131 12.979 -1.124 1.00 92.50 195 THR A O 1
ATOM 1483 N N . ARG A 1 196 ? -8.787 10.937 -0.461 1.00 92.69 196 ARG A N 1
ATOM 1484 C CA . ARG A 1 196 ? -8.544 11.116 0.980 1.00 92.69 196 ARG A CA 1
ATOM 1485 C C . ARG A 1 196 ? -7.117 10.765 1.413 1.00 92.69 196 ARG A C 1
ATOM 1487 O O . ARG A 1 196 ? -6.799 10.905 2.591 1.00 92.69 196 ARG A O 1
ATOM 1494 N N . PHE A 1 197 ? -6.270 10.268 0.511 1.00 94.69 197 PHE A N 1
ATOM 1495 C CA . PHE A 1 197 ? -4.867 10.017 0.822 1.00 94.69 197 PHE A CA 1
ATOM 1496 C C . PHE A 1 197 ? -4.106 11.342 0.857 1.00 94.69 197 PHE A C 1
ATOM 1498 O O . PHE A 1 197 ? -3.872 11.959 -0.179 1.00 94.69 197 PHE A O 1
ATOM 1505 N N . VAL A 1 198 ? -3.736 11.772 2.063 1.00 93.81 198 VAL A N 1
ATOM 1506 C CA . VAL A 1 198 ? -3.017 13.034 2.288 1.00 93.81 198 VAL A CA 1
ATOM 1507 C C . VAL A 1 198 ? -1.517 12.842 2.070 1.00 93.81 198 VAL A C 1
ATOM 1509 O O . VAL A 1 198 ? -0.907 13.505 1.236 1.00 93.81 198 VAL A O 1
ATOM 1512 N N . SER A 1 199 ? -0.911 11.919 2.817 1.00 96.75 199 SER A N 1
ATOM 1513 C CA . SER A 1 199 ? 0.514 11.604 2.738 1.00 96.75 199 SER A CA 1
ATOM 1514 C C . SER A 1 199 ? 0.799 10.223 3.328 1.00 96.75 199 SER A C 1
ATOM 1516 O O . SER A 1 199 ? -0.027 9.646 4.041 1.00 96.75 199 SER A O 1
ATOM 1518 N N . LEU A 1 200 ? 1.996 9.697 3.056 1.00 97.56 200 LEU A N 1
ATOM 1519 C CA . LEU A 1 200 ? 2.457 8.451 3.667 1.00 97.56 200 LEU A CA 1
ATOM 1520 C C . LEU A 1 200 ? 2.598 8.580 5.192 1.00 97.56 200 LEU A C 1
ATOM 1522 O O . LEU A 1 200 ? 2.245 7.648 5.909 1.00 97.56 200 LEU A O 1
ATOM 1526 N N . ASP A 1 201 ? 3.068 9.727 5.689 1.00 97.81 201 ASP A N 1
ATOM 1527 C CA . ASP A 1 201 ? 3.227 9.964 7.126 1.00 97.81 201 ASP A CA 1
ATOM 1528 C C . ASP A 1 201 ? 1.889 9.995 7.859 1.00 97.81 201 ASP A C 1
ATOM 1530 O O . ASP A 1 201 ? 1.754 9.382 8.916 1.00 97.81 201 ASP A O 1
ATOM 1534 N N . GLU A 1 202 ? 0.871 10.633 7.281 1.00 97.38 202 GLU A N 1
ATOM 1535 C CA . GLU A 1 202 ? -0.465 10.618 7.872 1.00 97.38 202 GLU A CA 1
ATOM 1536 C C . GLU A 1 202 ? -1.113 9.234 7.819 1.00 97.38 202 GLU A C 1
ATOM 1538 O O . GLU A 1 202 ? -1.762 8.824 8.781 1.00 97.38 202 GLU A O 1
ATOM 1543 N N . ALA A 1 203 ? -0.924 8.493 6.723 1.00 97.75 203 ALA A N 1
ATOM 1544 C CA . ALA A 1 203 ? -1.385 7.111 6.635 1.00 97.75 203 ALA A CA 1
ATOM 1545 C C . ALA A 1 203 ? -0.699 6.231 7.693 1.00 97.75 203 ALA A C 1
ATOM 1547 O O . ALA A 1 203 ? -1.361 5.438 8.358 1.00 97.75 203 ALA A O 1
ATOM 1548 N N . ARG A 1 204 ? 0.612 6.409 7.904 1.00 98.38 204 ARG A N 1
ATOM 1549 C CA . ARG A 1 204 ? 1.376 5.734 8.961 1.00 98.38 204 ARG A CA 1
ATOM 1550 C C . ARG A 1 204 ? 0.808 6.045 10.344 1.00 98.38 204 ARG A C 1
ATOM 1552 O O . ARG A 1 204 ? 0.550 5.114 11.104 1.00 98.38 204 ARG A O 1
ATOM 1559 N N . GLU A 1 205 ? 0.600 7.320 10.672 1.00 98.31 205 GLU A N 1
ATOM 1560 C CA . GLU A 1 205 ? 0.023 7.732 11.959 1.00 98.31 205 GLU A CA 1
ATOM 1561 C C . GLU A 1 205 ? -1.369 7.128 12.167 1.00 98.31 205 GLU A C 1
ATOM 1563 O O . GLU A 1 205 ? -1.630 6.535 13.215 1.00 98.31 205 GLU A O 1
ATOM 1568 N N . ALA A 1 206 ? -2.236 7.198 11.153 1.00 98.31 206 ALA A N 1
ATOM 1569 C CA . ALA A 1 206 ? -3.572 6.619 11.212 1.00 98.31 206 ALA A CA 1
ATOM 1570 C C . ALA A 1 206 ? -3.525 5.100 11.457 1.00 98.31 206 ALA A C 1
ATOM 1572 O O . ALA A 1 206 ? -4.209 4.596 12.350 1.00 98.31 206 ALA A O 1
ATOM 1573 N N . MET A 1 207 ? -2.664 4.369 10.741 1.00 98.69 207 MET A N 1
ATOM 1574 C CA . MET A 1 207 ? -2.461 2.933 10.956 1.00 98.69 207 MET A CA 1
ATOM 1575 C C . MET A 1 207 ? -1.997 2.621 12.385 1.00 98.69 207 MET A C 1
ATOM 1577 O O . MET A 1 207 ? -2.519 1.707 13.025 1.00 98.69 207 MET A O 1
ATOM 1581 N N . GLN A 1 208 ? -1.043 3.388 12.916 1.00 98.69 208 GLN A N 1
ATOM 1582 C CA . GLN A 1 208 ? -0.565 3.219 14.290 1.00 98.69 208 GLN A CA 1
ATOM 1583 C C . GLN A 1 208 ? -1.680 3.483 15.310 1.00 98.69 208 GLN A C 1
ATOM 1585 O O . GLN A 1 208 ? -1.855 2.709 16.254 1.00 98.69 208 GLN A O 1
ATOM 1590 N N . TRP A 1 209 ? -2.466 4.541 15.110 1.00 98.69 209 TRP A N 1
ATOM 1591 C CA . TRP A 1 209 ? -3.566 4.902 16.002 1.00 98.69 209 TRP A CA 1
ATOM 1592 C C . TRP A 1 209 ? -4.714 3.888 15.963 1.00 98.69 209 TRP A C 1
ATOM 1594 O O . TRP A 1 209 ? -5.317 3.629 17.001 1.00 98.69 209 TRP A O 1
ATOM 1604 N N . MET A 1 210 ? -4.980 3.232 14.828 1.00 98.69 210 MET A N 1
ATOM 1605 C CA . MET A 1 210 ? -5.929 2.108 14.772 1.00 98.69 210 MET A CA 1
ATOM 1606 C C . MET A 1 210 ? -5.490 0.949 15.679 1.00 98.69 210 MET A C 1
ATOM 1608 O O . MET A 1 210 ? -6.301 0.403 16.429 1.00 98.69 210 MET A O 1
ATOM 1612 N N . VAL A 1 211 ? -4.195 0.606 15.681 1.00 98.38 211 VAL A N 1
ATOM 1613 C CA . VAL A 1 211 ? -3.651 -0.421 16.589 1.00 98.38 211 VAL A CA 1
ATOM 1614 C C . VAL A 1 211 ? -3.782 0.014 18.054 1.00 98.38 211 VAL A C 1
ATOM 1616 O O . VAL A 1 211 ? -4.164 -0.799 18.900 1.00 98.38 211 VAL A O 1
ATOM 1619 N N . VAL A 1 212 ? -3.524 1.291 18.361 1.00 98.50 212 VAL A N 1
ATOM 1620 C CA . VAL A 1 212 ? -3.744 1.869 19.702 1.00 98.50 212 VAL A CA 1
ATOM 1621 C C . VAL A 1 212 ? -5.209 1.732 20.123 1.00 98.50 212 VAL A C 1
ATOM 1623 O O . VAL A 1 212 ? -5.473 1.217 21.209 1.00 98.50 212 VAL A O 1
ATOM 1626 N N . VAL A 1 213 ? -6.161 2.094 19.255 1.00 98.56 213 VAL A N 1
ATOM 1627 C CA . VAL A 1 213 ? -7.601 1.960 19.527 1.00 98.56 213 VAL A CA 1
ATOM 1628 C C . VAL A 1 213 ? -7.953 0.531 19.928 1.00 98.56 213 VAL A C 1
ATOM 1630 O O . VAL A 1 213 ? -8.617 0.319 20.942 1.00 98.56 213 VAL A O 1
ATOM 1633 N N . LEU A 1 214 ? -7.507 -0.465 19.162 1.00 98.19 214 LEU A N 1
ATOM 1634 C CA . LEU A 1 214 ? -7.828 -1.866 19.442 1.00 98.19 214 LEU A CA 1
ATOM 1635 C C . LEU A 1 214 ? -7.252 -2.323 20.786 1.00 98.19 214 LEU A C 1
ATOM 1637 O O . LEU A 1 214 ? -7.953 -2.953 21.580 1.00 98.19 214 LEU A O 1
ATOM 1641 N N . ARG A 1 215 ? -6.004 -1.949 21.085 1.00 97.31 215 ARG A N 1
ATOM 1642 C CA . ARG A 1 215 ? -5.360 -2.251 22.373 1.00 97.31 215 ARG A CA 1
ATOM 1643 C C . ARG A 1 215 ? -6.096 -1.592 23.541 1.00 97.31 215 ARG A C 1
ATOM 1645 O O . ARG A 1 215 ? -6.336 -2.239 24.559 1.00 97.31 215 ARG A O 1
ATOM 1652 N N . ASN A 1 216 ? -6.522 -0.343 23.384 1.00 97.44 216 ASN A N 1
ATOM 1653 C CA . ASN A 1 216 ? -7.292 0.368 24.399 1.00 97.44 216 ASN A CA 1
ATOM 1654 C C . ASN A 1 216 ? -8.675 -0.236 24.622 1.00 97.44 216 ASN A C 1
ATOM 1656 O O . ASN A 1 216 ? -9.108 -0.353 25.768 1.00 97.44 216 ASN A O 1
ATOM 1660 N N . ARG A 1 217 ? -9.355 -0.669 23.554 1.00 96.81 217 ARG A N 1
ATOM 1661 C CA . ARG A 1 217 ? -10.636 -1.378 23.668 1.00 96.81 217 ARG A CA 1
ATOM 1662 C C . ARG A 1 217 ? -10.497 -2.664 24.472 1.00 96.81 217 ARG A C 1
ATOM 1664 O O . ARG A 1 217 ? -11.325 -2.915 25.344 1.00 96.81 217 ARG A O 1
ATOM 1671 N N . LEU A 1 218 ? -9.447 -3.450 24.222 1.00 95.81 218 LEU A N 1
ATOM 1672 C CA . LEU A 1 218 ? -9.156 -4.652 25.008 1.00 95.81 218 LEU A CA 1
ATOM 1673 C C . LEU A 1 218 ? -8.875 -4.309 26.476 1.00 95.81 218 LEU A C 1
ATOM 1675 O O . LEU A 1 218 ? -9.448 -4.935 27.364 1.00 95.81 218 LEU A O 1
ATOM 1679 N N . LYS A 1 219 ? -8.057 -3.279 26.732 1.00 94.81 219 LYS A N 1
ATOM 1680 C CA . LYS A 1 219 ? -7.686 -2.842 28.086 1.00 94.81 219 LYS A CA 1
ATOM 1681 C C . LYS A 1 219 ? -8.876 -2.322 28.899 1.00 94.81 219 LYS A C 1
ATOM 1683 O O . LYS A 1 219 ? -8.989 -2.655 30.074 1.00 94.81 219 LYS A O 1
ATOM 1688 N N . LEU A 1 220 ? -9.742 -1.502 28.299 1.00 92.81 220 LEU A N 1
ATOM 1689 C CA . LEU A 1 220 ? -10.946 -0.990 28.963 1.00 92.81 220 LEU A CA 1
ATOM 1690 C C . LEU A 1 220 ? -12.021 -2.080 29.102 1.00 92.81 220 LEU A C 1
ATOM 1692 O O . LEU A 1 220 ? -12.819 -2.052 30.034 1.00 92.81 220 LEU A O 1
ATOM 1696 N N . GLY A 1 221 ? -12.028 -3.044 28.182 1.00 93.38 221 GLY A N 1
ATOM 1697 C CA . GLY A 1 221 ? -12.950 -4.169 28.138 1.00 93.38 221 GLY A CA 1
ATOM 1698 C C . GLY A 1 221 ? -13.783 -4.144 26.861 1.00 93.38 221 GLY A C 1
ATOM 1699 O O . GLY A 1 221 ? -14.678 -3.312 26.700 1.00 93.38 221 GLY A O 1
ATOM 1700 N N . ALA A 1 222 ? -13.550 -5.119 25.982 1.00 93.69 222 ALA A N 1
ATOM 1701 C CA . ALA A 1 222 ? -14.144 -5.200 24.645 1.00 93.69 222 ALA A CA 1
ATOM 1702 C C . ALA A 1 222 ? -15.690 -5.157 24.639 1.00 93.69 222 ALA A C 1
ATOM 1704 O O . ALA A 1 222 ? -16.312 -4.649 23.704 1.00 93.69 222 ALA A O 1
ATOM 1705 N N . SER A 1 223 ? -16.329 -5.609 25.724 1.00 93.00 223 SER A N 1
ATOM 1706 C CA . SER A 1 223 ? -17.788 -5.558 25.887 1.00 93.00 223 SER A CA 1
ATOM 1707 C C . SER A 1 223 ? -18.375 -4.140 25.883 1.00 93.00 223 SER A C 1
ATOM 1709 O O . SER A 1 223 ? -19.523 -3.968 25.473 1.00 93.00 223 SER A O 1
ATOM 1711 N N . HIS A 1 224 ? -17.596 -3.118 26.260 1.00 92.94 224 HIS A N 1
ATOM 1712 C CA . HIS A 1 224 ? -18.005 -1.711 26.167 1.00 92.94 224 HIS A CA 1
ATOM 1713 C C . HIS A 1 224 ? -18.180 -1.235 24.720 1.00 92.94 224 HIS A C 1
ATOM 1715 O O . HIS A 1 224 ? -18.864 -0.243 24.480 1.00 92.94 224 HIS A O 1
ATOM 1721 N N . PHE A 1 225 ? -17.610 -1.973 23.767 1.00 94.00 225 PHE A N 1
ATOM 1722 C CA . PHE A 1 225 ? -17.615 -1.676 22.338 1.00 94.00 225 PHE A CA 1
ATOM 1723 C C . PHE A 1 225 ? -18.457 -2.679 21.545 1.00 94.00 225 PHE A C 1
ATOM 1725 O O . PHE A 1 225 ? -18.290 -2.804 20.339 1.00 94.00 225 PHE A O 1
ATOM 1732 N N . ALA A 1 226 ? -19.357 -3.407 22.219 1.00 91.44 226 ALA A N 1
ATOM 1733 C CA . ALA A 1 226 ? -20.230 -4.424 21.628 1.00 91.44 226 ALA A CA 1
ATOM 1734 C C . ALA A 1 226 ? -19.503 -5.602 20.942 1.00 91.44 226 ALA A C 1
ATOM 1736 O O . ALA A 1 226 ? -20.131 -6.362 20.212 1.00 91.44 226 ALA A O 1
ATOM 1737 N N . ALA A 1 227 ? -18.211 -5.807 21.221 1.00 93.19 227 ALA A N 1
ATOM 1738 C CA . ALA A 1 227 ? -17.443 -6.916 20.652 1.00 93.19 227 ALA A CA 1
ATOM 1739 C C . ALA A 1 227 ? -17.738 -8.273 21.324 1.00 93.19 227 ALA A C 1
ATOM 1741 O O . ALA A 1 227 ? -17.503 -9.324 20.742 1.00 93.19 227 ALA A O 1
ATOM 1742 N N . GLY A 1 228 ? -18.257 -8.256 22.555 1.00 90.56 228 GLY A N 1
ATOM 1743 C CA . GLY A 1 228 ? -18.510 -9.454 23.362 1.00 90.56 228 GLY A CA 1
ATOM 1744 C C . GLY A 1 228 ? -17.740 -9.439 24.681 1.00 90.56 228 GLY A C 1
ATOM 1745 O O . GLY A 1 228 ? -16.848 -8.617 24.889 1.00 90.56 228 GLY A O 1
ATOM 1746 N N . ARG A 1 229 ? -18.126 -10.315 25.616 1.00 86.00 229 ARG A N 1
ATOM 1747 C CA . ARG A 1 229 ? -17.489 -10.406 26.945 1.00 86.00 229 ARG A CA 1
ATOM 1748 C C . ARG A 1 229 ? -16.203 -11.225 26.933 1.00 86.00 229 ARG A C 1
ATOM 1750 O O . ARG A 1 229 ? -15.295 -10.898 27.685 1.00 86.00 229 ARG A O 1
ATOM 1757 N N . ASP A 1 230 ? -16.127 -12.218 26.054 1.00 90.06 230 ASP A N 1
ATOM 1758 C CA . ASP A 1 230 ? -15.016 -13.176 25.999 1.00 90.06 230 ASP A CA 1
ATOM 1759 C C . ASP A 1 230 ? -13.910 -12.750 25.016 1.00 90.06 230 ASP A C 1
ATOM 1761 O O . ASP A 1 230 ? -12.948 -13.476 24.782 1.00 90.06 230 ASP A O 1
ATOM 1765 N N . VAL A 1 231 ? -14.032 -11.554 24.431 1.00 95.38 231 VAL A N 1
ATOM 1766 C CA . VAL A 1 231 ? -13.035 -10.988 23.519 1.00 95.38 231 VAL A CA 1
ATOM 1767 C C . VAL A 1 231 ? -11.865 -10.420 24.321 1.00 95.38 231 VAL A C 1
ATOM 1769 O O . VAL A 1 231 ? -11.988 -9.377 24.964 1.00 95.38 231 VAL A O 1
ATOM 1772 N N . SER A 1 232 ? -10.724 -11.106 24.253 1.00 93.94 232 SER A N 1
ATOM 1773 C CA . SER A 1 232 ? -9.490 -10.750 24.970 1.00 93.94 232 SER A CA 1
ATOM 1774 C C . SER A 1 232 ? -8.253 -10.606 24.074 1.00 93.94 232 SER A C 1
ATOM 1776 O O . SER A 1 232 ? -7.217 -10.142 24.546 1.00 93.94 232 SER A O 1
ATOM 1778 N N . THR A 1 233 ? -8.346 -10.959 22.789 1.00 96.25 233 THR A N 1
ATOM 1779 C CA . THR A 1 233 ? -7.240 -10.877 21.820 1.00 96.25 233 THR A CA 1
ATOM 1780 C C . THR A 1 233 ? -7.555 -9.894 20.695 1.00 96.25 233 THR A C 1
ATOM 1782 O O . THR A 1 233 ? -8.724 -9.613 20.414 1.00 96.25 233 THR A O 1
ATOM 1785 N N . LEU A 1 234 ? -6.516 -9.375 20.026 1.00 95.50 234 LEU A N 1
ATOM 1786 C CA . LEU A 1 234 ? -6.687 -8.491 18.866 1.00 95.50 234 LEU A CA 1
ATOM 1787 C C . LEU A 1 234 ? -7.429 -9.206 17.740 1.00 95.50 234 LEU A C 1
ATOM 1789 O O . LEU A 1 234 ? -8.375 -8.647 17.192 1.00 95.50 234 LEU A O 1
ATOM 1793 N N . GLU A 1 235 ? -7.062 -10.457 17.454 1.00 96.06 235 GLU A N 1
ATOM 1794 C CA . GLU A 1 235 ? -7.773 -11.286 16.481 1.00 96.06 235 GLU A CA 1
ATOM 1795 C C . GLU A 1 235 ? -9.276 -11.375 16.793 1.00 96.06 235 GLU A C 1
ATOM 1797 O O . GLU A 1 235 ? -10.106 -11.112 15.919 1.00 96.06 235 GLU A O 1
ATOM 1802 N N . ALA A 1 236 ? -9.643 -11.731 18.029 1.00 97.00 236 ALA A N 1
ATOM 1803 C CA . ALA A 1 236 ? -11.046 -11.879 18.404 1.00 97.00 236 ALA A CA 1
ATOM 1804 C C . ALA A 1 236 ? -11.798 -10.545 18.311 1.00 97.00 236 ALA A C 1
ATOM 1806 O O . ALA A 1 236 ? -12.962 -10.528 17.919 1.00 97.00 236 ALA A O 1
ATOM 1807 N N . LEU A 1 237 ? -11.133 -9.429 18.628 1.00 97.62 237 LEU A N 1
ATOM 1808 C CA . LEU A 1 237 ? -11.719 -8.096 18.524 1.00 97.62 237 LEU A CA 1
ATOM 1809 C C . LEU A 1 237 ? -11.949 -7.677 17.070 1.00 97.62 237 LEU A C 1
ATOM 1811 O O . LEU A 1 237 ? -13.006 -7.141 16.766 1.00 97.62 237 LEU A O 1
ATOM 1815 N N . ILE A 1 238 ? -11.002 -7.941 16.170 1.00 97.75 238 ILE A N 1
ATOM 1816 C CA . ILE A 1 238 ? -11.126 -7.612 14.740 1.00 97.75 238 ILE A CA 1
ATOM 1817 C C . ILE A 1 238 ? -12.249 -8.425 14.085 1.00 97.75 238 ILE A C 1
ATOM 1819 O O . ILE A 1 238 ? -12.994 -7.901 13.261 1.00 97.75 238 ILE A O 1
ATOM 1823 N N . LYS A 1 239 ? -12.388 -9.696 14.476 1.00 97.25 239 LYS A N 1
ATOM 1824 C CA . LYS A 1 239 ? -13.424 -10.616 13.978 1.00 97.25 239 LYS A CA 1
ATOM 1825 C C . LYS A 1 239 ? -14.787 -10.409 14.628 1.00 97.25 239 LYS A C 1
ATOM 1827 O O . LYS A 1 239 ? -15.773 -10.975 14.161 1.00 97.25 239 LYS A O 1
ATOM 1832 N N . ALA A 1 240 ? -14.859 -9.671 15.731 1.00 97.12 240 ALA A N 1
ATOM 1833 C CA . ALA A 1 240 ? -16.121 -9.478 16.415 1.00 97.12 240 ALA A CA 1
ATOM 1834 C C . ALA A 1 240 ? -17.091 -8.655 15.542 1.00 97.12 240 ALA A C 1
ATOM 1836 O O . ALA A 1 240 ? -16.660 -7.751 14.816 1.00 97.12 240 ALA A O 1
ATOM 1837 N N . PRO A 1 241 ? -18.405 -8.935 15.616 1.00 94.56 241 PRO A N 1
ATOM 1838 C CA . PRO A 1 241 ? -19.386 -8.259 14.782 1.00 94.56 241 PRO A CA 1
ATOM 1839 C C . PRO A 1 241 ? -19.329 -6.733 14.896 1.00 94.56 241 PRO A C 1
ATOM 1841 O O . PRO A 1 241 ? -19.223 -6.179 15.997 1.00 94.56 241 PRO A O 1
ATOM 1844 N N . ASN A 1 242 ? -19.451 -6.053 13.756 1.00 91.00 242 ASN A N 1
ATOM 1845 C CA . ASN A 1 242 ? -19.439 -4.592 13.630 1.00 91.00 242 ASN A CA 1
ATOM 1846 C C . ASN A 1 242 ? -18.182 -3.888 14.186 1.00 91.00 242 ASN A C 1
ATOM 1848 O O . ASN A 1 242 ? -18.236 -2.686 14.455 1.00 91.00 242 ASN A O 1
ATOM 1852 N N . GLN A 1 243 ? -17.063 -4.598 14.388 1.00 95.12 243 GLN A N 1
ATOM 1853 C CA . GLN A 1 243 ? -15.814 -3.973 14.847 1.00 95.12 243 GLN A CA 1
ATOM 1854 C C . GLN A 1 243 ? -14.944 -3.476 13.693 1.00 95.12 243 GLN A C 1
ATOM 1856 O O . GLN A 1 243 ? -14.470 -2.343 13.750 1.00 95.12 243 GLN A O 1
ATOM 1861 N N . VAL A 1 244 ? -14.757 -4.304 12.661 1.00 96.94 244 VAL A N 1
ATOM 1862 C CA . VAL A 1 244 ? -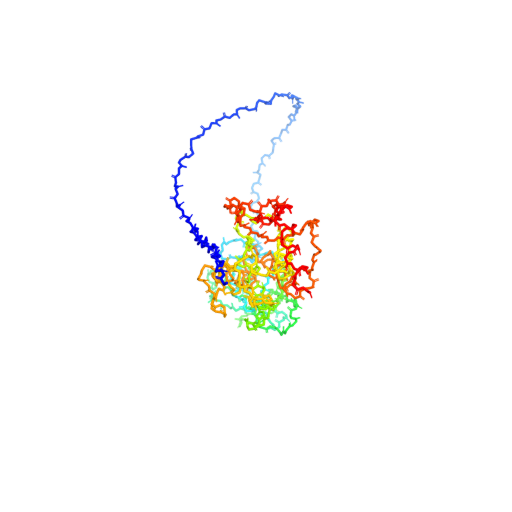14.035 -3.967 11.426 1.00 96.94 244 VAL A CA 1
ATOM 1863 C C . VAL A 1 244 ? -14.830 -4.523 10.246 1.00 96.94 244 VAL A C 1
ATOM 1865 O O . VAL A 1 244 ? -15.123 -5.721 10.195 1.00 96.94 244 VAL A O 1
ATOM 1868 N N . ASP A 1 245 ? -15.207 -3.656 9.307 1.00 95.06 245 ASP A N 1
ATOM 1869 C CA . ASP A 1 245 ? -16.075 -4.043 8.194 1.00 95.06 245 ASP A CA 1
ATOM 1870 C C . ASP A 1 245 ? -15.407 -5.102 7.305 1.00 95.06 245 ASP A C 1
ATOM 1872 O O . ASP A 1 245 ? -14.246 -4.983 6.925 1.00 95.06 245 ASP A O 1
ATOM 1876 N N . GLY A 1 246 ? -16.141 -6.165 6.979 1.00 96.38 246 GLY A N 1
ATOM 1877 C CA . GLY A 1 246 ? -15.638 -7.261 6.151 1.00 96.38 246 GLY A CA 1
ATOM 1878 C C . GLY A 1 246 ? -14.698 -8.261 6.842 1.00 96.38 246 GLY A C 1
ATOM 1879 O O . GLY A 1 246 ? -14.263 -9.190 6.164 1.00 96.38 246 GLY A O 1
ATOM 1880 N N . PHE A 1 247 ? -14.407 -8.141 8.147 1.00 98.06 247 PHE A N 1
ATOM 1881 C CA . PHE A 1 247 ? -13.505 -9.060 8.875 1.00 98.06 247 PHE A CA 1
ATOM 1882 C C . PHE A 1 247 ? -14.213 -10.083 9.776 1.00 98.06 247 PHE A C 1
ATOM 1884 O O . PHE A 1 247 ? -13.564 -10.980 10.313 1.00 98.06 247 PHE A O 1
ATOM 1891 N N . GLU A 1 248 ? -15.540 -10.035 9.901 1.00 97.06 248 GLU A N 1
ATOM 1892 C CA . GLU A 1 248 ? -16.290 -10.932 10.801 1.00 97.06 248 GLU A CA 1
ATOM 1893 C C . GLU A 1 248 ? -16.081 -12.429 10.498 1.00 97.06 248 GLU A C 1
ATOM 1895 O O . GLU A 1 248 ? -16.114 -13.273 11.392 1.00 97.06 248 GLU A O 1
ATOM 1900 N N . LYS A 1 249 ? -15.842 -12.770 9.223 1.00 97.06 249 LYS A N 1
ATOM 1901 C CA . LYS A 1 249 ? -15.625 -14.146 8.738 1.00 97.06 249 LYS A CA 1
ATOM 1902 C C . LYS A 1 249 ? -14.163 -14.439 8.397 1.00 97.06 249 LYS A C 1
ATOM 1904 O O . LYS A 1 249 ? -13.880 -15.392 7.665 1.00 97.06 249 LYS A O 1
ATOM 1909 N N . TYR A 1 250 ? -13.235 -13.627 8.902 1.00 97.00 250 TYR A N 1
ATOM 1910 C CA . TYR A 1 250 ? -11.813 -13.771 8.614 1.00 97.00 250 TYR A CA 1
ATOM 1911 C C . TYR A 1 250 ? -11.331 -15.218 8.886 1.00 97.00 250 TYR A C 1
ATOM 1913 O O . TYR A 1 250 ? -11.669 -15.775 9.938 1.00 97.00 250 TYR A O 1
ATOM 1921 N N . PRO A 1 251 ? -10.561 -15.851 7.971 1.00 96.81 251 PRO A N 1
ATOM 1922 C CA . PRO A 1 251 ? -9.783 -15.247 6.877 1.00 96.81 251 PRO A CA 1
ATOM 1923 C C . PRO A 1 251 ? -10.556 -14.919 5.593 1.00 96.81 251 PRO A C 1
ATOM 1925 O O . PRO A 1 251 ? -9.963 -14.380 4.662 1.00 96.81 251 PRO A O 1
ATOM 1928 N N . SER A 1 252 ? -11.859 -15.203 5.517 1.00 97.62 252 SER A N 1
ATOM 1929 C CA . SER A 1 252 ? -12.689 -14.706 4.417 1.00 97.62 252 SER A CA 1
ATOM 1930 C C . SER A 1 252 ? -12.989 -13.220 4.631 1.00 97.62 252 SER A C 1
ATOM 1932 O O . SER A 1 252 ? -13.635 -12.853 5.612 1.00 97.62 252 SER A O 1
ATOM 1934 N N . ILE A 1 253 ? -12.492 -12.375 3.726 1.00 97.94 253 ILE A N 1
ATOM 1935 C CA . ILE A 1 253 ? -12.650 -10.918 3.777 1.00 97.94 253 ILE A CA 1
ATOM 1936 C C . ILE A 1 253 ? -13.797 -10.485 2.859 1.00 97.94 253 ILE A C 1
ATOM 1938 O O . ILE A 1 253 ? -13.977 -11.032 1.768 1.00 97.94 253 ILE A O 1
ATOM 1942 N N . GLY A 1 254 ? -14.563 -9.482 3.289 1.00 97.94 254 GLY A N 1
ATOM 1943 C CA . GLY A 1 254 ? -15.590 -8.834 2.474 1.00 97.94 254 GLY A CA 1
ATOM 1944 C C . GLY A 1 254 ? -15.056 -8.380 1.109 1.00 97.94 254 GLY A C 1
ATOM 1945 O O . GLY A 1 254 ? -13.927 -7.910 0.976 1.00 97.94 254 GLY A O 1
ATOM 1946 N N . SER A 1 255 ? -15.873 -8.497 0.060 1.00 97.75 255 SER A N 1
ATOM 1947 C CA . SER A 1 255 ? -15.439 -8.249 -1.324 1.00 97.75 255 SER A CA 1
ATOM 1948 C C . SER A 1 255 ? -14.938 -6.822 -1.573 1.00 97.75 255 SER A C 1
ATOM 1950 O O . SER A 1 255 ? -14.134 -6.594 -2.477 1.00 97.75 255 SER A O 1
ATOM 1952 N N . LEU A 1 256 ? -15.411 -5.833 -0.810 1.00 96.12 256 LEU A N 1
ATOM 1953 C CA . LEU A 1 256 ? -14.908 -4.466 -0.902 1.00 96.12 256 LEU A CA 1
ATOM 1954 C C . LEU A 1 256 ? -13.484 -4.371 -0.345 1.00 96.12 256 LEU A C 1
ATOM 1956 O O . LEU A 1 256 ? -12.588 -3.931 -1.063 1.00 96.12 256 LEU A O 1
ATOM 1960 N N . GLN A 1 257 ? -13.271 -4.835 0.885 1.00 97.75 257 GLN A N 1
ATOM 1961 C CA . GLN A 1 257 ? -11.972 -4.823 1.553 1.00 97.75 257 GLN A CA 1
ATOM 1962 C C . GLN A 1 257 ? -10.944 -5.659 0.787 1.00 97.75 257 GLN A C 1
ATOM 1964 O O . GLN A 1 257 ? -9.827 -5.195 0.563 1.00 97.75 257 GLN A O 1
ATOM 1969 N N . GLN A 1 258 ? -11.334 -6.837 0.288 1.00 98.25 258 GLN A N 1
ATOM 1970 C CA . GLN A 1 258 ? -10.452 -7.682 -0.518 1.00 98.25 258 GLN A CA 1
ATOM 1971 C C . GLN A 1 258 ? -9.983 -6.960 -1.789 1.00 98.25 258 GLN A C 1
ATOM 1973 O O . GLN A 1 258 ? -8.793 -6.963 -2.082 1.00 98.25 258 GLN A O 1
ATOM 1978 N N . ARG A 1 259 ? -10.873 -6.245 -2.498 1.00 97.88 259 ARG A N 1
ATOM 1979 C CA . ARG A 1 259 ? -10.487 -5.447 -3.678 1.00 97.88 259 ARG A CA 1
ATOM 1980 C C . ARG A 1 259 ? -9.492 -4.334 -3.346 1.00 97.88 259 ARG A C 1
ATOM 1982 O O . ARG A 1 259 ? -8.609 -4.064 -4.157 1.00 97.88 259 ARG A O 1
ATOM 1989 N N . LEU A 1 260 ? -9.628 -3.676 -2.191 1.00 97.38 260 LEU A N 1
ATOM 1990 C CA . LEU A 1 260 ? -8.678 -2.644 -1.752 1.00 97.38 260 LEU A CA 1
ATOM 1991 C C . LEU A 1 260 ? -7.298 -3.250 -1.469 1.00 97.38 260 LEU A C 1
ATOM 1993 O O . LEU A 1 260 ? -6.290 -2.722 -1.941 1.00 97.38 260 LEU A O 1
ATOM 1997 N N . ILE A 1 261 ? -7.271 -4.389 -0.772 1.00 98.50 261 ILE A N 1
ATOM 1998 C CA . ILE A 1 261 ? -6.051 -5.147 -0.480 1.00 98.50 261 ILE A CA 1
ATOM 1999 C C . ILE A 1 261 ? -5.371 -5.589 -1.781 1.00 98.50 261 ILE A C 1
ATOM 2001 O O . ILE A 1 261 ? -4.193 -5.293 -1.992 1.00 98.50 261 ILE A O 1
ATOM 2005 N N . ASP A 1 262 ? -6.117 -6.219 -2.689 1.00 98.31 262 ASP A N 1
ATOM 2006 C CA . ASP A 1 262 ? -5.597 -6.706 -3.969 1.00 98.31 262 ASP A CA 1
ATOM 2007 C C . ASP A 1 262 ? -5.046 -5.563 -4.825 1.00 98.31 262 ASP A C 1
ATOM 2009 O O . ASP A 1 262 ? -3.986 -5.705 -5.436 1.00 98.31 262 ASP A O 1
ATOM 2013 N N . LYS A 1 263 ? -5.722 -4.405 -4.839 1.00 98.06 263 LYS A N 1
ATOM 2014 C CA . LYS A 1 263 ? -5.258 -3.213 -5.560 1.00 98.06 263 LYS A CA 1
ATOM 2015 C C . LYS A 1 263 ? -3.909 -2.725 -5.032 1.00 98.06 263 LYS A C 1
ATOM 2017 O O . LYS A 1 263 ? -3.015 -2.451 -5.831 1.00 98.06 263 LYS A O 1
ATOM 2022 N N . VAL A 1 264 ? -3.750 -2.624 -3.711 1.00 98.44 264 VAL A N 1
ATOM 2023 C CA . VAL A 1 264 ? -2.489 -2.186 -3.091 1.00 98.44 264 VAL A CA 1
ATOM 2024 C C . VAL A 1 264 ? -1.362 -3.168 -3.402 1.00 98.44 264 VAL A C 1
ATOM 2026 O O . VAL A 1 264 ? -0.308 -2.741 -3.867 1.00 98.44 264 VAL A O 1
ATOM 2029 N N . ILE A 1 265 ? -1.592 -4.475 -3.228 1.00 98.06 265 ILE A N 1
ATOM 2030 C CA . ILE A 1 265 ? -0.583 -5.508 -3.516 1.00 98.06 265 ILE A CA 1
ATOM 2031 C C . ILE A 1 265 ? -0.198 -5.497 -4.994 1.00 98.06 265 ILE A C 1
ATOM 2033 O O . ILE A 1 265 ? 0.987 -5.569 -5.316 1.00 98.06 265 ILE A O 1
ATOM 2037 N N . LYS A 1 266 ? -1.185 -5.417 -5.893 1.00 97.50 266 LYS A N 1
ATOM 2038 C CA . LYS A 1 266 ? -0.953 -5.373 -7.337 1.00 97.50 266 LYS A CA 1
ATOM 2039 C C . LYS A 1 266 ? -0.083 -4.174 -7.702 1.00 97.50 266 LYS A C 1
ATOM 2041 O O . LYS A 1 266 ? 0.952 -4.358 -8.326 1.00 97.50 266 LYS A O 1
ATOM 2046 N N . ASN A 1 267 ? -0.466 -2.972 -7.279 1.00 98.00 267 ASN A N 1
ATOM 2047 C CA . ASN A 1 267 ? 0.218 -1.747 -7.688 1.00 98.00 267 ASN A CA 1
ATOM 2048 C C . ASN A 1 267 ? 1.601 -1.589 -7.026 1.00 98.00 267 ASN A C 1
ATOM 2050 O O . ASN A 1 267 ? 2.512 -1.043 -7.645 1.00 98.00 267 ASN A O 1
ATOM 2054 N N . ALA A 1 268 ? 1.793 -2.100 -5.804 1.00 97.44 268 ALA A N 1
ATOM 2055 C CA . ALA A 1 268 ? 3.109 -2.167 -5.155 1.00 97.44 268 ALA A CA 1
ATOM 2056 C C . ALA A 1 268 ? 4.069 -3.135 -5.877 1.00 97.44 268 ALA A C 1
ATOM 2058 O O . ALA A 1 268 ? 5.291 -2.970 -5.839 1.00 97.44 268 ALA A O 1
ATOM 2059 N N . ASN A 1 269 ? 3.520 -4.139 -6.561 1.00 96.12 269 ASN A N 1
ATOM 2060 C CA . ASN A 1 269 ? 4.276 -5.149 -7.297 1.00 96.12 269 ASN A CA 1
ATOM 2061 C C . ASN A 1 269 ? 4.253 -4.968 -8.817 1.00 96.12 269 ASN A C 1
ATOM 2063 O O . ASN A 1 269 ? 4.647 -5.883 -9.526 1.00 96.12 269 ASN A O 1
ATOM 2067 N N . ASP A 1 270 ? 3.798 -3.816 -9.299 1.00 95.00 270 ASP A N 1
ATOM 2068 C CA . ASP A 1 270 ? 3.850 -3.429 -10.706 1.00 95.00 270 ASP A CA 1
ATOM 2069 C C . ASP A 1 270 ? 4.795 -2.235 -10.830 1.00 95.00 270 ASP A C 1
ATOM 2071 O O . ASP A 1 270 ? 4.390 -1.093 -10.594 1.00 95.00 270 ASP A O 1
ATOM 2075 N N . GLY A 1 271 ? 6.062 -2.485 -11.168 1.00 93.25 271 GLY A N 1
ATOM 2076 C CA . GLY A 1 271 ? 7.080 -1.441 -11.321 1.00 93.25 271 GLY A CA 1
ATOM 2077 C C . GLY A 1 271 ? 6.782 -0.465 -12.460 1.00 93.25 271 GLY A C 1
ATOM 2078 O O . GLY A 1 271 ? 7.340 0.631 -12.514 1.00 93.25 271 GLY A O 1
ATOM 2079 N N . THR A 1 272 ? 5.856 -0.816 -13.356 1.00 91.06 272 THR A N 1
ATOM 2080 C CA . THR A 1 272 ? 5.424 0.060 -14.447 1.00 91.06 272 THR A CA 1
ATOM 2081 C C . THR A 1 272 ? 4.343 1.054 -14.018 1.00 91.06 272 THR A C 1
ATOM 2083 O O . THR A 1 272 ? 4.137 2.058 -14.709 1.00 91.06 272 THR A O 1
ATOM 2086 N N . HIS A 1 273 ? 3.700 0.828 -12.865 1.00 93.81 273 HIS A N 1
ATOM 2087 C CA . HIS A 1 273 ? 2.669 1.699 -12.316 1.00 93.81 273 HIS A CA 1
ATOM 2088 C C . HIS A 1 273 ? 3.244 3.066 -11.913 1.00 93.81 273 HIS A C 1
ATOM 2090 O O . HIS A 1 273 ? 4.218 3.156 -11.167 1.00 93.81 273 HIS A O 1
ATOM 2096 N N . ARG A 1 274 ? 2.588 4.164 -12.319 1.00 93.31 274 ARG A N 1
ATOM 2097 C CA . ARG A 1 274 ? 3.065 5.544 -12.059 1.00 93.31 274 ARG A CA 1
ATOM 2098 C C . ARG A 1 274 ? 3.279 5.864 -10.569 1.00 93.31 274 ARG A C 1
ATOM 2100 O O . ARG A 1 274 ? 4.126 6.676 -10.227 1.00 93.31 274 ARG A O 1
ATOM 2107 N N . LEU A 1 275 ? 2.492 5.234 -9.691 1.00 96.19 275 LEU A N 1
ATOM 2108 C CA . LEU A 1 275 ? 2.590 5.362 -8.229 1.00 96.19 275 LEU A CA 1
ATOM 2109 C C . LEU A 1 275 ? 3.246 4.142 -7.560 1.00 96.19 275 LEU A C 1
ATOM 2111 O O . LEU A 1 275 ? 3.037 3.943 -6.367 1.00 96.19 275 LEU A O 1
ATOM 2115 N N . ASN A 1 276 ? 3.984 3.297 -8.296 1.00 96.06 276 ASN A N 1
ATOM 2116 C CA . ASN A 1 276 ? 4.569 2.065 -7.748 1.00 96.06 276 ASN A CA 1
ATOM 2117 C C . ASN A 1 276 ? 5.317 2.323 -6.435 1.00 96.06 276 ASN A C 1
ATOM 2119 O O . ASN A 1 276 ? 5.002 1.699 -5.426 1.00 96.06 276 ASN A O 1
ATOM 2123 N N . LYS A 1 277 ? 6.226 3.308 -6.426 1.00 96.31 277 LYS A N 1
ATOM 2124 C CA . LYS A 1 277 ? 6.987 3.676 -5.227 1.00 96.31 277 LYS A CA 1
ATOM 2125 C C . LYS A 1 277 ? 6.074 3.995 -4.039 1.00 96.31 277 LYS A C 1
ATOM 2127 O O . LYS A 1 277 ? 6.254 3.426 -2.974 1.00 96.31 277 LYS A O 1
ATOM 2132 N N . GLN A 1 278 ? 5.057 4.838 -4.227 1.00 97.75 278 GLN A N 1
ATOM 2133 C CA . GLN A 1 278 ? 4.128 5.196 -3.147 1.00 97.75 278 GLN A CA 1
ATOM 2134 C C . GLN A 1 278 ? 3.331 3.988 -2.642 1.00 97.75 278 GLN A C 1
ATOM 2136 O O . GLN A 1 278 ? 3.121 3.854 -1.442 1.00 97.75 278 GLN A O 1
ATOM 2141 N N . TYR A 1 279 ? 2.902 3.092 -3.536 1.00 98.44 279 TYR A N 1
ATOM 2142 C CA . TYR A 1 279 ? 2.220 1.857 -3.143 1.00 98.44 279 TYR A CA 1
ATOM 2143 C C . TYR A 1 279 ? 3.135 0.891 -2.389 1.00 98.44 279 TYR A C 1
ATOM 2145 O O . TYR A 1 279 ? 2.679 0.257 -1.438 1.00 98.44 279 TYR A O 1
ATOM 2153 N N . ARG A 1 280 ? 4.409 0.786 -2.784 1.00 97.81 280 ARG A N 1
ATOM 2154 C CA . ARG A 1 280 ? 5.414 0.002 -2.059 1.00 97.81 280 ARG A CA 1
ATOM 2155 C C . ARG A 1 280 ? 5.661 0.568 -0.673 1.00 97.81 280 ARG A C 1
ATOM 2157 O O . ARG A 1 280 ? 5.497 -0.168 0.291 1.00 97.81 280 ARG A O 1
ATOM 2164 N N . ASP A 1 281 ? 5.944 1.865 -0.579 1.00 98.31 281 ASP A N 1
ATOM 2165 C CA . ASP A 1 281 ? 6.185 2.538 0.697 1.00 98.31 281 ASP A CA 1
ATOM 2166 C C . ASP A 1 281 ? 4.959 2.403 1.629 1.00 98.31 281 ASP A C 1
ATOM 2168 O O . ASP A 1 281 ? 5.097 2.130 2.821 1.00 98.31 281 ASP A O 1
ATOM 2172 N N . TYR A 1 282 ? 3.740 2.522 1.083 1.00 98.69 282 TYR A N 1
ATOM 2173 C CA . TYR A 1 282 ? 2.485 2.312 1.815 1.00 98.69 282 TYR A CA 1
ATOM 2174 C C . TYR A 1 282 ? 2.331 0.872 2.325 1.00 98.69 282 TYR A C 1
ATOM 2176 O O . TYR A 1 282 ? 1.993 0.657 3.489 1.00 98.69 282 TYR A O 1
ATOM 2184 N N . LEU A 1 283 ? 2.593 -0.125 1.473 1.00 98.56 283 LEU A N 1
ATOM 2185 C CA . LEU A 1 283 ? 2.512 -1.537 1.843 1.00 98.56 283 LEU A CA 1
ATOM 2186 C C . LEU A 1 283 ? 3.569 -1.905 2.894 1.00 98.56 283 LEU A C 1
ATOM 2188 O O . LEU A 1 283 ? 3.245 -2.558 3.884 1.00 98.56 283 LEU A O 1
ATOM 2192 N N . GLU A 1 284 ? 4.811 -1.460 2.717 1.00 98.19 284 GLU A N 1
ATOM 2193 C CA . GLU A 1 284 ? 5.898 -1.659 3.681 1.00 98.19 284 GLU A CA 1
ATOM 2194 C C . GLU A 1 284 ? 5.583 -0.995 5.027 1.00 98.19 284 GLU A C 1
ATOM 2196 O O . GLU A 1 284 ? 5.788 -1.611 6.072 1.00 98.19 284 GLU A O 1
ATOM 2201 N N . THR A 1 285 ? 4.987 0.201 5.010 1.00 98.62 285 THR A N 1
ATOM 2202 C CA . THR A 1 285 ? 4.511 0.893 6.218 1.00 98.62 285 THR A CA 1
ATOM 2203 C C . THR A 1 285 ? 3.444 0.079 6.945 1.00 98.62 285 THR A C 1
ATOM 2205 O O . THR A 1 285 ? 3.575 -0.168 8.144 1.00 98.62 285 THR A O 1
ATOM 2208 N N . ALA A 1 286 ? 2.414 -0.397 6.237 1.00 98.56 286 ALA A N 1
ATOM 2209 C CA . ALA A 1 286 ? 1.363 -1.222 6.835 1.00 98.56 286 ALA A CA 1
ATOM 2210 C C . ALA A 1 286 ? 1.929 -2.515 7.445 1.00 98.56 286 ALA A C 1
ATOM 2212 O O . ALA A 1 286 ? 1.534 -2.918 8.540 1.00 98.56 286 ALA A O 1
ATOM 2213 N N . LEU A 1 287 ? 2.893 -3.145 6.765 1.00 98.44 287 LEU A N 1
ATOM 2214 C CA . LEU A 1 287 ? 3.590 -4.330 7.260 1.00 98.44 287 LEU A CA 1
ATOM 2215 C C . LEU A 1 287 ? 4.426 -4.033 8.511 1.00 98.44 287 LEU A C 1
ATOM 2217 O O . LEU A 1 287 ? 4.369 -4.802 9.469 1.00 98.44 287 LEU A O 1
ATOM 2221 N N . ALA A 1 288 ? 5.164 -2.924 8.529 1.00 98.44 288 ALA A N 1
ATOM 2222 C CA . ALA A 1 288 ? 5.979 -2.525 9.670 1.00 98.44 288 ALA A CA 1
ATOM 2223 C C . ALA A 1 288 ? 5.120 -2.170 10.897 1.00 98.44 288 ALA A C 1
ATOM 2225 O O . ALA A 1 288 ? 5.451 -2.560 12.018 1.00 98.44 288 ALA A O 1
ATOM 2226 N N . VAL A 1 289 ? 3.970 -1.511 10.706 1.00 98.56 289 VAL A N 1
ATOM 2227 C CA . VAL A 1 289 ? 2.999 -1.274 11.790 1.00 98.56 289 VAL A CA 1
ATOM 2228 C C . VAL A 1 289 ? 2.400 -2.596 12.282 1.00 98.56 289 VAL A C 1
ATOM 2230 O O . VAL A 1 289 ? 2.359 -2.840 13.487 1.00 98.56 289 VAL A O 1
ATOM 2233 N N . ALA A 1 290 ? 2.001 -3.495 11.375 1.00 98.19 290 ALA A N 1
ATOM 2234 C CA . ALA A 1 290 ? 1.457 -4.806 11.737 1.00 98.19 290 ALA A CA 1
ATOM 2235 C C . ALA A 1 290 ? 2.468 -5.697 12.486 1.00 98.19 290 ALA A C 1
ATOM 2237 O O . ALA A 1 290 ? 2.073 -6.495 13.336 1.00 98.19 290 ALA A O 1
ATOM 2238 N N . ARG A 1 291 ? 3.769 -5.557 12.200 1.00 97.75 291 ARG A N 1
ATOM 2239 C CA . ARG A 1 291 ? 4.868 -6.217 12.930 1.00 97.75 291 ARG A CA 1
ATOM 2240 C C . ARG A 1 291 ? 5.277 -5.488 14.214 1.00 97.75 291 ARG A C 1
ATOM 2242 O O . ARG A 1 291 ? 6.153 -5.965 14.923 1.00 97.75 291 ARG A O 1
ATOM 2249 N N . SER A 1 292 ? 4.636 -4.362 14.537 1.00 96.19 292 SER A N 1
ATOM 2250 C CA . SER A 1 292 ? 5.010 -3.474 15.648 1.00 96.19 292 SER A CA 1
ATOM 2251 C C . SER A 1 292 ? 6.444 -2.917 15.563 1.00 96.19 292 SER A C 1
ATOM 2253 O O . SER A 1 292 ? 6.982 -2.463 16.567 1.00 96.19 292 SER A O 1
ATOM 2255 N N . GLU A 1 293 ? 7.048 -2.897 14.371 1.00 97.38 293 GLU A N 1
ATOM 2256 C CA . GLU A 1 293 ? 8.322 -2.208 14.095 1.00 97.38 293 GLU A CA 1
ATOM 2257 C C . GLU A 1 293 ? 8.117 -0.688 14.111 1.00 97.38 293 GLU A C 1
ATOM 2259 O O . GLU A 1 293 ? 8.950 0.064 14.611 1.00 97.38 293 GLU A O 1
ATOM 2264 N N . LEU A 1 294 ? 6.961 -0.244 13.610 1.00 95.38 294 LEU A N 1
ATOM 2265 C CA . LEU A 1 294 ? 6.494 1.132 13.705 1.00 95.38 294 LEU A CA 1
ATOM 2266 C C . LEU A 1 294 ? 5.323 1.196 14.679 1.00 95.38 294 LEU A C 1
ATOM 2268 O O . LEU A 1 294 ? 4.185 0.902 14.323 1.00 95.38 294 LEU A O 1
ATOM 2272 N N . TRP A 1 295 ? 5.583 1.649 15.900 1.00 94.38 295 TRP A N 1
ATOM 2273 C CA . TRP A 1 295 ? 4.559 1.838 16.923 1.00 94.38 295 TRP A CA 1
ATOM 2274 C C . TRP A 1 295 ? 4.415 3.316 17.300 1.00 94.38 295 TRP A C 1
ATOM 2276 O O . TRP A 1 295 ? 5.283 4.138 17.004 1.00 94.38 295 TRP A O 1
ATOM 2286 N N . SER A 1 296 ? 3.295 3.648 17.935 1.00 93.56 296 SER A N 1
ATOM 2287 C CA . SER A 1 296 ? 3.041 4.969 18.505 1.00 93.56 296 SER A CA 1
ATOM 2288 C C . SER A 1 296 ? 2.439 4.807 19.895 1.00 93.56 296 SER A C 1
ATOM 2290 O O . SER A 1 296 ? 1.693 3.853 20.143 1.00 93.56 296 SER A O 1
ATOM 2292 N N . ALA A 1 297 ? 2.794 5.711 20.807 1.00 95.69 297 ALA A N 1
ATOM 2293 C CA . ALA A 1 297 ? 2.080 5.848 22.068 1.00 95.69 297 ALA A CA 1
ATOM 2294 C C . ALA A 1 297 ? 0.663 6.373 21.799 1.00 95.69 297 ALA A C 1
ATOM 2296 O O . ALA A 1 297 ? 0.378 6.902 20.725 1.00 95.69 297 ALA A O 1
ATOM 2297 N N . ASP A 1 298 ? -0.230 6.240 22.777 1.00 97.56 298 ASP A N 1
ATOM 2298 C CA . ASP A 1 298 ? -1.537 6.873 22.660 1.00 97.56 298 ASP A CA 1
ATOM 2299 C C . ASP A 1 298 ? -1.380 8.403 22.678 1.00 97.56 298 ASP A C 1
ATOM 2301 O O . ASP A 1 298 ? -0.882 8.942 23.671 1.00 97.56 298 ASP A O 1
ATOM 2305 N N . PRO A 1 299 ? -1.768 9.117 21.605 1.00 97.12 299 PRO A N 1
ATOM 2306 C CA . PRO A 1 299 ? -1.666 10.573 21.556 1.00 97.12 299 PRO A CA 1
ATOM 2307 C C . PRO A 1 299 ? -2.715 11.272 22.436 1.00 97.12 299 PRO A C 1
ATOM 2309 O O . PRO A 1 299 ? -2.608 12.472 22.681 1.00 97.12 299 PRO A O 1
ATOM 2312 N N . CYS A 1 300 ? -3.757 10.558 22.870 1.00 96.56 300 CYS A N 1
ATOM 2313 C CA . CYS A 1 300 ? -4.889 11.106 23.593 1.00 96.56 300 CYS A CA 1
ATOM 2314 C C . CYS A 1 300 ? -4.772 10.770 25.091 1.00 96.56 300 CYS A C 1
ATOM 2316 O O . CYS A 1 300 ? -4.805 9.593 25.452 1.00 96.56 300 CYS A O 1
ATOM 2318 N N . PRO A 1 301 ? -4.716 11.764 26.000 1.00 92.38 301 PRO A N 1
ATOM 2319 C CA . PRO A 1 301 ? -4.571 11.508 27.438 1.00 92.38 301 PRO A CA 1
ATOM 2320 C C . PRO A 1 301 ? -5.679 10.633 28.044 1.00 92.38 301 PRO A C 1
ATOM 2322 O O . PRO A 1 301 ? -5.442 9.888 28.992 1.00 92.38 301 PRO A O 1
ATOM 2325 N N . THR A 1 302 ? -6.894 10.717 27.496 1.00 93.50 302 THR A N 1
ATOM 2326 C CA . THR A 1 302 ? -8.059 9.914 27.906 1.00 93.50 302 THR A CA 1
ATOM 2327 C C . THR A 1 302 ? -8.165 8.588 27.155 1.00 93.50 302 THR A C 1
ATOM 2329 O O . THR A 1 302 ? -8.955 7.728 27.543 1.00 93.50 302 THR A O 1
ATOM 2332 N N . GLY A 1 303 ? -7.348 8.400 26.121 1.00 97.06 303 GLY A N 1
ATOM 2333 C CA . GLY A 1 303 ? -7.250 7.211 25.293 1.00 97.06 303 GLY A CA 1
ATOM 2334 C C . GLY A 1 303 ? -8.044 7.293 23.989 1.00 97.06 303 GLY A C 1
ATOM 2335 O O . GLY A 1 303 ? -9.151 7.840 23.958 1.00 97.06 303 GLY A O 1
ATOM 2336 N N . LEU A 1 304 ? -7.515 6.717 22.909 1.00 98.25 304 LEU A N 1
ATOM 2337 C CA . LEU A 1 304 ? -8.265 6.516 21.662 1.00 98.25 304 LEU A CA 1
ATOM 2338 C C . LEU A 1 304 ? -9.098 5.228 21.707 1.00 98.25 304 LEU A C 1
ATOM 2340 O O . LEU A 1 304 ? -8.589 4.171 22.073 1.00 98.25 304 LEU A O 1
ATOM 2344 N N . TYR A 1 305 ? -10.367 5.285 21.291 1.00 98.06 305 TYR A N 1
ATOM 2345 C CA . TYR A 1 305 ? -11.299 4.148 21.382 1.00 98.06 305 TYR A CA 1
ATOM 2346 C C . TYR A 1 305 ? -12.165 3.906 20.147 1.00 98.06 305 TYR A C 1
ATOM 2348 O O . TYR A 1 305 ? -12.882 2.905 20.094 1.00 98.06 305 TYR A O 1
ATOM 2356 N N . ALA A 1 306 ? -12.127 4.763 19.135 1.00 97.94 306 ALA A N 1
ATOM 2357 C CA . ALA A 1 306 ? -12.736 4.465 17.843 1.00 97.94 306 ALA A CA 1
ATOM 2358 C C . ALA A 1 306 ? -12.052 5.235 16.722 1.00 97.94 306 ALA A C 1
ATOM 2360 O O . ALA A 1 306 ? -11.425 6.264 16.962 1.00 97.94 306 ALA A O 1
ATOM 2361 N N . TRP A 1 307 ? -12.234 4.739 15.503 1.00 97.81 307 TRP A N 1
ATOM 2362 C CA . TRP A 1 307 ? -12.007 5.502 14.289 1.00 97.81 307 TRP A CA 1
ATOM 2363 C C . TRP A 1 307 ? -13.219 5.376 13.365 1.00 97.81 307 TRP A C 1
ATOM 2365 O O . TRP A 1 307 ? -14.018 4.438 13.487 1.00 97.81 307 TRP A O 1
ATOM 2375 N N . ARG A 1 308 ? -13.368 6.337 12.460 1.00 96.44 308 ARG A N 1
ATOM 2376 C CA . ARG A 1 308 ? -14.306 6.315 11.335 1.00 96.44 308 ARG A CA 1
ATOM 2377 C C . ARG A 1 308 ? -13.633 6.966 10.138 1.00 96.44 308 ARG A C 1
ATOM 2379 O O . ARG A 1 308 ? -12.780 7.824 10.319 1.00 96.44 308 ARG A O 1
ATOM 2386 N N . THR A 1 309 ? -14.063 6.628 8.928 1.00 94.56 309 THR A N 1
ATOM 2387 C CA . THR A 1 309 ? -13.694 7.429 7.754 1.00 94.56 309 THR A CA 1
ATOM 2388 C C . THR A 1 309 ? -14.132 8.875 7.974 1.00 94.56 309 THR A C 1
ATOM 2390 O O . THR A 1 309 ? -15.240 9.094 8.463 1.00 94.56 309 THR A O 1
ATOM 2393 N N . ASN A 1 310 ? -13.282 9.836 7.616 1.00 92.62 310 ASN A N 1
ATOM 2394 C CA . ASN A 1 310 ? -13.595 11.261 7.721 1.00 92.62 310 ASN A CA 1
ATOM 2395 C C . ASN A 1 310 ? -14.961 11.570 7.073 1.00 92.62 310 ASN A C 1
ATOM 2397 O O . ASN A 1 310 ? -15.296 10.988 6.035 1.00 92.62 310 ASN A O 1
ATOM 2401 N N . GLU A 1 311 ? -15.739 12.438 7.724 1.00 90.12 311 GLU A N 1
ATOM 2402 C CA . GLU A 1 311 ? -17.118 12.844 7.392 1.00 90.12 311 GLU A CA 1
ATOM 2403 C C . GLU A 1 311 ? -18.188 11.769 7.644 1.00 90.12 311 GLU A C 1
ATOM 2405 O O . GLU A 1 311 ? -19.385 12.012 7.456 1.00 90.12 311 GLU A O 1
ATOM 2410 N N . ALA A 1 312 ? -17.810 10.572 8.101 1.00 93.38 312 ALA A N 1
ATOM 2411 C CA . ALA A 1 312 ? -18.790 9.583 8.519 1.00 93.38 312 ALA A CA 1
ATOM 2412 C C . ALA A 1 312 ? -19.458 9.989 9.842 1.00 93.38 312 ALA A C 1
ATOM 2414 O O . ALA A 1 312 ? -18.915 10.715 10.672 1.00 93.38 312 ALA A O 1
ATOM 2415 N N . LYS A 1 313 ? -20.659 9.451 10.082 1.00 93.50 313 LYS A N 1
ATOM 2416 C CA . LYS A 1 313 ? -21.358 9.650 11.358 1.00 93.50 313 LYS A CA 1
ATOM 2417 C C . LYS A 1 313 ? -20.503 9.159 12.531 1.00 93.50 313 LYS A C 1
ATOM 2419 O O . LYS A 1 313 ? -19.895 8.084 12.444 1.00 93.50 313 LYS A O 1
ATOM 2424 N N . SER A 1 314 ? -20.556 9.926 13.626 1.00 93.31 314 SER A N 1
ATOM 2425 C CA . SER A 1 314 ? -19.942 9.581 14.912 1.00 93.31 314 SER A CA 1
ATOM 2426 C C . SER A 1 314 ? -20.282 8.139 15.326 1.00 93.31 314 SER A C 1
ATOM 2428 O O . SER A 1 314 ? -21.416 7.698 15.098 1.00 93.31 314 SER A O 1
ATOM 2430 N N . PRO A 1 315 ? -19.354 7.407 15.978 1.00 93.88 315 PRO A N 1
ATOM 2431 C CA . PRO A 1 315 ? -19.623 6.067 16.501 1.00 93.88 315 PRO A CA 1
ATOM 2432 C C . PRO A 1 315 ? -20.719 6.026 17.581 1.00 93.88 315 PRO A C 1
ATOM 2434 O O . PRO A 1 315 ? -21.201 4.949 17.923 1.00 93.88 315 PRO A O 1
ATOM 2437 N N . GLY A 1 316 ? -21.114 7.175 18.139 1.00 93.75 316 GLY A N 1
ATOM 2438 C CA . GLY A 1 316 ? -22.222 7.294 19.085 1.00 93.75 316 GLY A CA 1
ATOM 2439 C C . GLY A 1 316 ? -22.038 8.440 20.079 1.00 93.75 316 GLY A C 1
ATOM 2440 O O . GLY A 1 316 ? -21.003 9.095 20.117 1.00 93.75 316 GLY A O 1
ATOM 2441 N N . ASN A 1 317 ? -23.037 8.651 20.937 1.00 94.44 317 ASN A N 1
ATOM 2442 C CA . ASN A 1 317 ? -23.095 9.816 21.834 1.00 94.44 317 ASN A CA 1
ATOM 2443 C C . ASN A 1 317 ? -22.007 9.844 22.923 1.00 94.44 317 ASN A C 1
ATOM 2445 O O . ASN A 1 317 ? -21.768 10.889 23.517 1.00 94.44 317 ASN A O 1
ATOM 2449 N N . ASN A 1 318 ? -21.361 8.708 23.204 1.00 95.88 318 ASN A N 1
ATOM 2450 C CA . ASN A 1 318 ? -20.271 8.628 24.182 1.00 95.88 318 ASN A CA 1
ATOM 2451 C C . ASN A 1 318 ? -18.894 8.907 23.566 1.00 95.88 318 ASN A C 1
ATOM 2453 O O . ASN A 1 318 ? -17.904 8.854 24.291 1.00 95.88 318 ASN A O 1
ATOM 2457 N N . PHE A 1 319 ? -18.818 9.161 22.257 1.00 97.25 319 PHE A N 1
ATOM 2458 C CA . PHE A 1 319 ? -17.570 9.401 21.545 1.00 97.25 319 PHE A CA 1
ATOM 2459 C C . PHE A 1 319 ? -17.379 10.886 21.263 1.00 97.25 319 PHE A C 1
ATOM 2461 O O . PHE A 1 319 ? -18.292 11.565 20.796 1.00 97.25 319 PHE A O 1
ATOM 2468 N N . VAL A 1 320 ? -16.164 11.367 21.510 1.00 97.44 320 VAL A N 1
ATOM 2469 C CA . VAL A 1 320 ? -15.736 12.740 21.228 1.00 97.44 320 VAL A CA 1
ATOM 2470 C C . VAL A 1 320 ? -14.578 12.672 20.246 1.00 97.44 320 VAL A C 1
ATOM 2472 O O . VAL A 1 320 ? -13.621 11.936 20.479 1.00 97.44 320 VAL A O 1
ATOM 2475 N N . GLN A 1 321 ? -14.676 13.393 19.129 1.00 97.62 321 GLN A N 1
ATOM 2476 C CA . GLN A 1 321 ? -13.603 13.425 18.136 1.00 97.62 321 GLN A CA 1
ATOM 2477 C C . GLN A 1 321 ? -12.350 14.044 18.759 1.00 97.62 321 GLN A C 1
ATOM 2479 O O . GLN A 1 321 ? -12.416 15.090 19.397 1.00 97.62 321 GLN A O 1
ATOM 2484 N N . PHE A 1 322 ? -11.220 13.369 18.582 1.00 98.00 322 PHE A N 1
ATOM 2485 C CA . PHE A 1 322 ? -9.906 13.812 19.025 1.00 98.00 322 PHE A CA 1
ATOM 2486 C C . PHE A 1 322 ? -9.163 14.522 17.892 1.00 98.00 322 PHE A C 1
ATOM 2488 O O . PHE A 1 322 ? -8.758 15.669 18.047 1.00 98.00 322 PHE A O 1
ATOM 2495 N N . ALA A 1 323 ? -8.994 13.850 16.752 1.00 97.62 323 ALA A N 1
ATOM 2496 C CA . ALA A 1 323 ? -8.267 14.385 15.607 1.00 97.62 323 ALA A CA 1
ATOM 2497 C C . ALA A 1 323 ? -8.610 13.615 14.329 1.00 97.62 323 ALA A C 1
ATOM 2499 O O . ALA A 1 323 ? -9.079 12.477 14.384 1.00 97.62 323 ALA A O 1
ATOM 2500 N N . THR A 1 324 ? -8.311 14.228 13.189 1.00 96.56 324 THR A N 1
ATOM 2501 C CA . THR A 1 324 ? -8.374 13.599 11.869 1.00 96.56 324 THR A CA 1
ATOM 2502 C C . THR A 1 324 ? -6.958 13.333 11.373 1.00 96.56 324 THR A C 1
ATOM 2504 O O . THR A 1 324 ? -6.121 14.235 11.406 1.00 96.56 324 THR A O 1
ATOM 2507 N N . LYS A 1 325 ? -6.686 12.108 10.916 1.00 96.00 325 LYS A N 1
ATOM 2508 C CA . LYS A 1 325 ? -5.403 11.688 10.337 1.00 96.00 325 LYS A CA 1
ATOM 2509 C C . LYS A 1 325 ? -5.615 10.691 9.214 1.00 96.00 325 LYS A C 1
ATOM 2511 O O . LYS A 1 325 ? -6.398 9.757 9.369 1.00 96.00 325 LYS A O 1
ATOM 2516 N N . GLY A 1 326 ? -4.931 10.873 8.085 1.00 93.12 326 GLY A N 1
ATOM 2517 C CA . GLY A 1 326 ? -4.920 9.882 7.001 1.00 93.12 326 GLY A CA 1
ATOM 2518 C C . GLY A 1 326 ? -6.310 9.574 6.427 1.00 93.12 326 GLY A C 1
ATOM 2519 O O . GLY A 1 326 ? -6.587 8.445 6.022 1.00 93.12 326 GLY A O 1
ATOM 2520 N N . GLY A 1 327 ? -7.214 10.559 6.445 1.00 92.44 327 GLY A N 1
ATOM 2521 C CA . GLY A 1 327 ? -8.605 10.388 6.014 1.00 92.44 327 GLY A CA 1
ATOM 2522 C C . GLY A 1 327 ? -9.513 9.675 7.026 1.00 92.44 327 GLY A C 1
ATOM 2523 O O . GLY A 1 327 ? -10.606 9.248 6.650 1.00 92.44 327 GLY A O 1
ATOM 2524 N N . GLN A 1 328 ? -9.085 9.549 8.284 1.00 96.75 328 GLN A N 1
ATOM 2525 C CA . GLN A 1 328 ? -9.835 8.928 9.377 1.00 96.75 328 GLN A CA 1
ATOM 2526 C C . GLN A 1 328 ? -10.013 9.902 10.540 1.00 96.75 328 GLN A C 1
ATOM 2528 O O . GLN A 1 328 ? -9.065 10.577 10.934 1.00 96.75 328 GLN A O 1
ATOM 2533 N N . ASP A 1 329 ? -11.201 9.920 11.128 1.00 97.50 329 ASP A N 1
ATOM 2534 C CA . ASP A 1 329 ? -11.498 10.607 12.377 1.00 97.50 329 ASP A CA 1
ATOM 2535 C C . ASP A 1 329 ? -11.307 9.639 13.541 1.00 97.50 329 ASP A C 1
ATOM 2537 O O . ASP A 1 329 ? -11.909 8.565 13.576 1.00 97.50 329 ASP A O 1
ATOM 2541 N N . PHE A 1 330 ? -10.483 10.025 14.509 1.00 98.44 330 PHE A N 1
ATOM 2542 C CA . PHE A 1 330 ? -10.215 9.266 15.724 1.00 98.44 330 PHE A CA 1
ATOM 2543 C C . PHE A 1 330 ? -10.969 9.869 16.898 1.00 98.44 330 PHE A C 1
ATOM 2545 O O . PHE A 1 330 ? -11.067 11.089 17.026 1.00 98.44 330 PHE A O 1
ATOM 2552 N N . TYR A 1 331 ? -11.485 9.012 17.774 1.00 98.50 331 TYR A N 1
ATOM 2553 C CA . TYR A 1 331 ? -12.363 9.407 18.869 1.00 98.50 331 TYR A CA 1
ATOM 2554 C C . TYR A 1 331 ? -11.858 8.893 20.213 1.00 98.50 331 TYR A C 1
ATOM 2556 O O . TYR A 1 331 ? -11.427 7.743 20.339 1.00 98.50 331 TYR A O 1
ATOM 2564 N N . THR A 1 332 ? -12.007 9.735 21.230 1.00 98.25 332 THR A N 1
ATOM 2565 C CA . THR A 1 332 ? -11.953 9.359 22.643 1.00 98.25 332 THR A CA 1
ATOM 2566 C C . THR A 1 332 ? -13.368 9.178 23.208 1.00 98.25 332 THR A C 1
ATOM 2568 O O . THR A 1 332 ? -14.357 9.269 22.476 1.00 98.25 332 THR A O 1
ATOM 2571 N N . LEU A 1 333 ? -13.476 8.886 24.503 1.00 97.25 333 LEU A N 1
ATOM 2572 C CA . LEU A 1 333 ? -14.742 8.720 25.217 1.00 97.25 333 LEU A CA 1
ATOM 2573 C C . LEU A 1 333 ? -15.037 9.932 26.105 1.00 97.25 333 LEU A C 1
ATOM 2575 O O . LEU A 1 333 ? -14.126 10.621 26.559 1.00 97.25 333 LEU A O 1
ATOM 2579 N N . THR A 1 334 ? -16.314 10.176 26.394 1.00 96.12 334 THR A N 1
ATOM 2580 C CA . THR A 1 334 ? -16.710 11.182 27.387 1.00 96.12 334 THR A CA 1
ATOM 2581 C C . THR A 1 334 ? -16.199 10.809 28.783 1.00 96.12 334 THR A C 1
ATOM 2583 O O . THR A 1 334 ? -16.178 9.631 29.158 1.00 96.12 334 THR A O 1
ATOM 2586 N N . ASN A 1 335 ? -15.846 11.817 29.588 1.00 93.50 335 ASN A N 1
ATOM 2587 C CA . ASN A 1 335 ? -15.394 11.619 30.973 1.00 93.50 335 ASN A CA 1
ATOM 2588 C C . ASN A 1 335 ? -16.404 10.795 31.789 1.00 93.50 335 ASN A C 1
ATOM 2590 O O . ASN A 1 335 ? -16.028 9.834 32.458 1.00 93.50 335 ASN A O 1
ATOM 2594 N N . ASP A 1 336 ? -17.697 11.097 31.639 1.00 93.81 336 ASP A N 1
ATOM 2595 C CA . ASP A 1 336 ? -18.803 10.361 32.256 1.00 93.81 336 ASP A CA 1
ATOM 2596 C C . ASP A 1 336 ? -18.769 8.857 31.973 1.00 93.81 336 ASP A C 1
ATOM 2598 O O . ASP A 1 336 ? -19.061 8.044 32.856 1.00 93.81 336 ASP A O 1
ATOM 2602 N N . PHE A 1 337 ? -18.459 8.468 30.735 1.00 93.94 337 PHE A N 1
ATOM 2603 C CA . PHE A 1 337 ? -18.392 7.061 30.368 1.00 93.94 337 PHE A CA 1
ATOM 2604 C C . PHE A 1 337 ? -17.162 6.395 30.984 1.00 93.94 337 PHE A C 1
ATOM 2606 O O . PHE A 1 337 ? -17.283 5.307 31.547 1.00 93.94 337 PHE A O 1
ATOM 2613 N N . ILE A 1 338 ? -16.002 7.056 30.921 1.00 90.44 338 ILE A N 1
ATOM 2614 C CA . ILE A 1 338 ? -14.741 6.539 31.468 1.00 90.44 338 ILE A CA 1
ATOM 2615 C C . ILE A 1 338 ? -14.881 6.268 32.972 1.00 90.44 338 ILE A C 1
ATOM 2617 O O . ILE A 1 338 ? -14.606 5.151 33.413 1.00 90.44 338 ILE A O 1
ATOM 2621 N N . SER A 1 339 ? -15.406 7.221 33.750 1.00 89.12 339 SER A N 1
ATOM 2622 C CA . SER A 1 339 ? -15.606 7.047 35.198 1.00 89.12 339 SER A CA 1
ATOM 2623 C C . SER A 1 339 ? -16.560 5.888 35.527 1.00 89.12 339 SER A C 1
ATOM 2625 O O . SER A 1 339 ? -16.330 5.114 36.462 1.00 89.12 339 SER A O 1
ATOM 2627 N N . LYS A 1 340 ? -17.625 5.705 34.733 1.00 89.88 340 LYS A N 1
ATOM 2628 C CA . LYS A 1 340 ? -18.572 4.583 34.892 1.00 89.88 340 LYS A CA 1
ATOM 2629 C C . LYS A 1 340 ? -17.966 3.235 34.491 1.00 89.88 340 LYS A C 1
ATOM 2631 O O . LYS A 1 340 ? -18.338 2.211 35.062 1.00 89.88 340 LYS A O 1
ATOM 2636 N N . ALA A 1 341 ? -17.071 3.210 33.508 1.00 85.94 341 ALA A N 1
ATOM 2637 C CA . ALA A 1 341 ? -16.395 1.989 33.080 1.00 85.94 341 ALA A CA 1
ATOM 2638 C C . ALA A 1 341 ? -15.362 1.534 34.123 1.00 85.94 341 ALA A C 1
ATOM 2640 O O . ALA A 1 341 ? -15.351 0.364 34.503 1.00 85.94 341 ALA A O 1
ATOM 2641 N N . GLN A 1 342 ? -14.565 2.467 34.652 1.00 82.00 342 GLN A N 1
ATOM 2642 C CA . GLN A 1 342 ? -13.533 2.184 35.655 1.00 82.00 342 GLN A CA 1
ATOM 2643 C C . GLN A 1 342 ? -14.125 1.716 36.992 1.00 82.00 342 GLN A C 1
ATOM 2645 O O . GLN A 1 342 ? -13.726 0.672 37.504 1.00 82.00 342 GLN A O 1
ATOM 2650 N N . SER A 1 343 ? -15.160 2.393 37.501 1.00 81.69 343 SER A N 1
ATOM 2651 C CA . SER A 1 343 ? -15.836 1.988 38.750 1.00 81.69 343 SER A CA 1
ATOM 2652 C C . SER A 1 343 ? -16.430 0.571 38.696 1.00 81.69 343 SER A C 1
ATOM 2654 O O . SER A 1 343 ? -16.441 -0.150 39.694 1.00 81.69 343 SER A O 1
ATOM 2656 N N . ARG A 1 344 ? -16.889 0.118 37.521 1.00 74.69 344 ARG A N 1
ATOM 2657 C CA . ARG A 1 344 ? -17.383 -1.257 37.320 1.00 74.69 344 ARG A CA 1
ATOM 2658 C C . ARG A 1 344 ? -16.275 -2.308 37.286 1.00 74.69 344 ARG A C 1
ATOM 2660 O O . ARG A 1 344 ? -16.559 -3.470 37.577 1.00 74.69 344 ARG A O 1
ATOM 2667 N N . ALA A 1 345 ? -15.060 -1.930 36.898 1.00 68.38 345 ALA A N 1
ATOM 2668 C CA . ALA A 1 345 ? -13.909 -2.826 36.901 1.00 68.38 345 ALA A CA 1
ATOM 2669 C C . ALA A 1 345 ? -13.367 -3.037 38.325 1.00 68.38 345 ALA A C 1
ATOM 2671 O O . ALA A 1 345 ? -12.976 -4.151 38.667 1.00 68.38 345 ALA A O 1
ATOM 2672 N N . GLU A 1 346 ? -13.396 -1.997 39.163 1.00 66.38 346 GLU A N 1
ATOM 2673 C CA . GLU A 1 346 ? -12.930 -2.055 40.555 1.00 66.38 346 GLU A CA 1
ATOM 2674 C C . GLU A 1 346 ? -13.874 -2.852 41.463 1.00 66.38 346 GLU A C 1
ATOM 2676 O O . GLU A 1 346 ? -13.406 -3.668 42.246 1.00 66.38 346 GLU A O 1
ATOM 2681 N N . GLY A 1 347 ? -15.196 -2.717 41.299 1.00 61.28 347 GLY A N 1
ATOM 2682 C CA . GLY A 1 347 ? -16.186 -3.454 42.103 1.00 61.28 347 GLY A CA 1
ATOM 2683 C C . GLY A 1 347 ? -16.337 -4.951 41.784 1.00 61.28 347 GLY A C 1
ATOM 2684 O O . GLY A 1 347 ? -17.255 -5.588 42.295 1.00 61.28 347 GLY A O 1
ATOM 2685 N N . ARG A 1 348 ? -15.504 -5.506 40.893 1.00 56.09 348 ARG A N 1
ATOM 2686 C CA . ARG A 1 348 ? -15.455 -6.945 40.559 1.00 56.09 348 ARG A CA 1
ATOM 2687 C C . ARG A 1 348 ? -14.197 -7.650 41.075 1.00 56.09 348 ARG A C 1
ATOM 2689 O O . ARG A 1 348 ? -14.085 -8.858 40.871 1.00 56.09 348 ARG A O 1
ATOM 2696 N N . ARG A 1 349 ? -13.256 -6.907 41.661 1.00 46.81 349 ARG A N 1
ATOM 2697 C CA . ARG A 1 349 ? -12.158 -7.471 42.455 1.00 46.81 349 ARG A CA 1
ATOM 2698 C C . ARG A 1 349 ? -12.652 -7.717 43.870 1.00 46.81 349 ARG A C 1
ATOM 2700 O O . ARG A 1 349 ? -12.177 -8.710 44.456 1.00 46.81 349 ARG A O 1
#

Organism: NCBI:txid2571161

pLDDT: mean 81.87, std 24.14, range [24.09, 98.69]

Secondary structure (DSSP, 8-state):
----PPPP-----------------------------------------------TT-----EEEETTSPBPPSEEEEETT-EEEEEEES--TTSS--EEEESSTTEEEEEEE--TTSSEEEEEEEE----TT--EEEEEEEEEE-TTS-EEEE-SSSPPEEEEEEPPP-PPPTTSHHHHHHHHHHHHSPPTTSTT---HHHHHHHHHHHHHHHHHHHHH-GGGGTS-SS--SHHHHHHSTTTSTT-TTTTS--HHHHHHHHHHHHHHT-TTSTTHHHHHHHHHHHHHHHTTSS----SSTT---EEEETTSPPS-TTEEEEEEETTEEEEEE-HHHHHHHHHHHHTT-

Radius of gyration: 30.27 Å; chains: 1; bounding box: 67×68×90 Å